Protein AF-A0AAW2KYF5-F1 (afdb_monomer)

Sequence (213 aa):
MARWRNMQLKAKFTTYGLYAYDTMWLVARSIDRFLKENGGLTFSLNNKLQLGNLKVFDGGELLLKFITSSNFTGLTGKIQFDADRNRGGIDYEIINVVKGTTYKVGYWSNETGLSIQNPKSLKGNKGSYSREAQKLSNITWPGGEVEKPRGWVIATTEKPLIIGFPKRVGFSEFATDLNYNHSAQGYCIDLFDEVRKLVPYEIPFRLSHLEMA

pLDDT: mean 81.45, std 13.73, range [39.62, 97.0]

Structure (mmCIF, N/CA/C/O backbone):
data_AF-A0AAW2KYF5-F1
#
_entry.id   AF-A0AAW2KYF5-F1
#
loop_
_atom_site.group_PDB
_atom_site.id
_atom_site.type_symbol
_atom_site.label_atom_id
_atom_site.label_alt_id
_atom_site.label_comp_id
_atom_site.label_asym_id
_atom_site.label_entity_id
_atom_site.label_seq_id
_atom_site.pdbx_PDB_ins_code
_atom_site.Cartn_x
_atom_site.Cartn_y
_atom_site.Cartn_z
_atom_site.occupancy
_atom_site.B_iso_or_equiv
_atom_site.auth_seq_id
_atom_site.auth_comp_id
_atom_site.auth_asym_id
_atom_site.auth_atom_id
_atom_site.pdbx_PDB_model_num
ATOM 1 N N . MET A 1 1 ? 21.898 -0.957 -0.416 1.00 49.06 1 MET A N 1
ATOM 2 C CA . MET A 1 1 ? 21.855 0.313 0.347 1.00 49.06 1 MET A CA 1
ATOM 3 C C . MET A 1 1 ? 23.230 0.971 0.544 1.00 49.06 1 MET A C 1
ATOM 5 O O . MET A 1 1 ? 23.258 2.152 0.844 1.00 49.06 1 MET A O 1
ATOM 9 N N . ALA A 1 2 ? 24.370 0.283 0.356 1.00 39.62 2 ALA A N 1
ATOM 10 C CA . ALA A 1 2 ? 25.696 0.873 0.621 1.00 39.62 2 ALA A CA 1
ATOM 11 C C . ALA A 1 2 ? 26.203 1.876 -0.440 1.00 39.62 2 ALA A C 1
ATOM 13 O O . ALA A 1 2 ? 26.982 2.761 -0.113 1.00 39.62 2 ALA A O 1
ATOM 14 N N . ARG A 1 3 ? 25.752 1.778 -1.699 1.00 45.03 3 ARG A N 1
ATOM 15 C CA . ARG A 1 3 ? 26.395 2.485 -2.824 1.00 45.03 3 ARG A CA 1
ATOM 16 C C . ARG A 1 3 ? 26.195 4.011 -2.848 1.00 45.03 3 ARG A C 1
ATOM 18 O O . ARG A 1 3 ? 26.953 4.685 -3.527 1.00 45.03 3 ARG A O 1
ATOM 25 N N . TRP A 1 4 ? 25.211 4.555 -2.122 1.00 55.06 4 TRP A N 1
ATOM 26 C CA . TRP A 1 4 ? 24.804 5.969 -2.258 1.00 55.06 4 TRP A CA 1
ATOM 27 C C . TRP A 1 4 ? 24.447 6.676 -0.946 1.00 55.06 4 TRP A C 1
ATOM 29 O O . TRP A 1 4 ? 23.855 7.754 -0.965 1.00 55.06 4 TRP A O 1
ATOM 39 N N . ARG A 1 5 ? 24.844 6.116 0.205 1.00 45.41 5 ARG A N 1
ATOM 40 C CA . ARG A 1 5 ? 24.599 6.724 1.528 1.00 45.41 5 ARG A CA 1
ATOM 41 C C . ARG A 1 5 ? 25.184 8.146 1.635 1.00 45.41 5 ARG A C 1
ATOM 43 O O . ARG A 1 5 ? 24.636 8.982 2.340 1.00 45.41 5 ARG A O 1
ATOM 50 N N . ASN A 1 6 ? 26.214 8.444 0.838 1.00 44.84 6 ASN A N 1
ATOM 51 C CA . ASN A 1 6 ? 26.882 9.747 0.798 1.00 44.84 6 ASN A CA 1
ATOM 52 C C . ASN A 1 6 ? 26.202 10.789 -0.119 1.00 44.84 6 ASN A C 1
ATOM 54 O O . ASN A 1 6 ? 26.507 11.971 -0.001 1.00 44.84 6 ASN A O 1
ATOM 58 N N . MET A 1 7 ? 25.269 10.402 -1.005 1.00 44.56 7 MET A N 1
ATOM 59 C CA . MET A 1 7 ? 24.500 11.359 -1.830 1.00 44.56 7 MET A CA 1
ATOM 60 C C . MET A 1 7 ? 23.264 11.912 -1.113 1.00 44.56 7 MET A C 1
ATOM 62 O O . MET A 1 7 ? 22.810 13.009 -1.435 1.00 44.56 7 MET A O 1
ATOM 66 N N . GLN A 1 8 ? 22.746 11.193 -0.111 1.00 50.41 8 GLN A N 1
ATOM 67 C CA . GLN A 1 8 ? 21.575 11.611 0.671 1.00 50.41 8 GLN A CA 1
ATOM 68 C C . GLN A 1 8 ? 21.811 12.896 1.485 1.00 50.41 8 GLN A C 1
ATOM 70 O O . GLN A 1 8 ? 20.850 13.525 1.914 1.00 50.41 8 GLN A O 1
ATOM 75 N N . LEU A 1 9 ? 23.070 13.305 1.677 1.00 48.91 9 LEU A N 1
ATOM 76 C CA . LEU A 1 9 ? 23.438 14.474 2.480 1.00 48.91 9 LEU A CA 1
ATOM 77 C C . LEU A 1 9 ? 23.437 15.805 1.704 1.00 48.91 9 LEU A C 1
ATOM 79 O O . LEU A 1 9 ? 23.498 16.850 2.342 1.00 48.91 9 LEU A O 1
ATOM 83 N N . LYS A 1 10 ? 23.364 15.808 0.360 1.00 50.09 10 LYS A N 1
ATOM 84 C CA . LYS A 1 10 ? 23.454 17.053 -0.442 1.00 50.09 10 LYS A CA 1
ATOM 85 C C . LYS A 1 10 ? 22.178 17.469 -1.177 1.00 50.09 10 LYS A C 1
ATOM 87 O O . LYS A 1 10 ? 22.049 18.641 -1.507 1.00 50.09 10 LYS A O 1
ATOM 92 N N . ALA A 1 11 ? 21.231 16.563 -1.412 1.00 55.53 11 ALA A N 1
ATOM 93 C CA . ALA A 1 11 ? 19.963 16.893 -2.059 1.00 55.53 11 ALA A CA 1
ATOM 94 C C . ALA A 1 11 ? 18.809 16.191 -1.339 1.00 55.53 11 ALA A C 1
ATOM 96 O O . ALA A 1 11 ? 18.818 14.974 -1.151 1.00 55.53 11 ALA A O 1
ATOM 97 N N . LYS A 1 12 ? 17.808 16.970 -0.923 1.00 58.59 12 LYS A N 1
ATOM 98 C CA . LYS A 1 12 ? 16.590 16.479 -0.273 1.00 58.59 12 LYS A CA 1
ATOM 99 C C . LYS A 1 12 ? 15.708 15.809 -1.333 1.00 58.59 12 LYS A C 1
ATOM 101 O O . LYS A 1 12 ? 14.800 16.430 -1.874 1.00 58.59 12 LYS A O 1
ATOM 106 N N . PHE A 1 13 ? 16.019 14.565 -1.692 1.00 63.47 13 PHE A N 1
ATOM 107 C CA . PHE A 1 13 ? 15.220 13.815 -2.659 1.00 63.47 13 PHE A CA 1
ATOM 108 C C . PHE A 1 13 ? 13.842 13.505 -2.072 1.00 63.47 13 PHE A C 1
ATOM 110 O O . PHE A 1 13 ? 13.726 12.880 -1.019 1.00 63.47 13 PHE A O 1
ATOM 117 N N . THR A 1 14 ? 12.793 13.933 -2.770 1.00 82.50 14 THR A N 1
ATOM 118 C CA . THR A 1 14 ? 11.431 13.462 -2.515 1.00 82.50 14 THR A CA 1
ATOM 119 C C . THR A 1 14 ? 11.295 12.022 -3.016 1.00 82.50 14 THR A C 1
ATOM 121 O O . THR A 1 14 ? 12.020 11.591 -3.916 1.00 82.50 14 THR A O 1
ATOM 124 N N . THR A 1 15 ? 10.346 11.264 -2.469 1.00 82.19 15 THR A N 1
ATOM 125 C CA . THR A 1 15 ? 9.993 9.922 -2.972 1.00 82.19 15 THR A CA 1
ATOM 126 C C . THR A 1 15 ? 9.675 9.939 -4.469 1.00 82.19 15 THR A C 1
ATOM 128 O O . THR A 1 15 ? 10.101 9.045 -5.197 1.00 82.19 15 THR A O 1
ATOM 131 N N . TYR A 1 16 ? 9.036 11.008 -4.952 1.00 88.75 16 TYR A N 1
ATOM 132 C CA . TYR A 1 16 ? 8.787 11.236 -6.377 1.00 88.75 16 TYR A CA 1
ATOM 133 C C . TYR A 1 16 ? 10.065 11.291 -7.221 1.00 88.75 16 TYR A C 1
ATOM 135 O O . TYR A 1 16 ? 10.085 10.734 -8.314 1.00 88.75 16 TYR A O 1
ATOM 143 N N . GLY A 1 17 ? 11.146 11.898 -6.720 1.00 91.75 17 GLY A N 1
ATOM 144 C CA . GLY A 1 17 ? 12.425 11.943 -7.434 1.00 91.75 17 GLY A CA 1
ATOM 145 C C . GLY A 1 17 ? 13.046 10.556 -7.624 1.00 91.75 17 GLY A C 1
ATOM 146 O O . GLY A 1 17 ? 13.571 10.249 -8.693 1.00 91.75 17 GLY A O 1
ATOM 147 N N . LEU A 1 18 ? 12.929 9.688 -6.615 1.00 89.94 18 LEU A N 1
ATOM 148 C CA . LEU A 1 18 ? 13.399 8.303 -6.709 1.00 89.94 18 LEU A CA 1
ATOM 149 C C . LEU A 1 18 ? 12.561 7.488 -7.706 1.00 89.94 18 LEU A C 1
ATOM 151 O O . LEU A 1 18 ? 13.122 6.718 -8.484 1.00 89.94 18 LEU A O 1
ATOM 155 N N . TYR A 1 19 ? 11.238 7.689 -7.729 1.00 91.19 19 TYR A N 1
ATOM 156 C CA . TYR A 1 19 ? 10.369 7.051 -8.721 1.00 91.19 19 TYR A CA 1
ATOM 157 C C . TYR A 1 19 ? 10.642 7.548 -10.137 1.00 91.19 19 TYR A C 1
ATOM 159 O O . TYR A 1 19 ? 10.747 6.732 -11.044 1.00 91.19 19 TYR A O 1
ATOM 167 N N . ALA A 1 20 ? 10.817 8.856 -10.338 1.00 94.62 20 ALA A N 1
ATOM 168 C CA . ALA A 1 20 ? 11.161 9.412 -11.643 1.00 94.62 20 ALA A CA 1
ATOM 169 C C . ALA A 1 20 ? 12.467 8.810 -12.186 1.00 94.62 20 ALA A C 1
ATOM 171 O O . ALA A 1 20 ? 12.521 8.419 -13.350 1.00 94.62 20 ALA A O 1
ATOM 172 N N . TYR A 1 21 ? 13.490 8.664 -11.336 1.00 93.62 21 TYR A N 1
ATOM 173 C CA . TYR A 1 21 ? 14.750 8.025 -11.715 1.00 93.62 21 TYR A CA 1
ATOM 174 C C . TYR A 1 21 ? 14.553 6.578 -12.187 1.00 93.62 21 TYR A C 1
ATOM 176 O O . TYR A 1 21 ? 15.017 6.210 -13.268 1.00 93.62 21 TYR A O 1
ATOM 184 N N . ASP A 1 22 ? 13.847 5.760 -11.403 1.00 93.69 22 ASP A N 1
ATOM 185 C CA . ASP A 1 22 ? 13.611 4.356 -11.753 1.00 93.69 22 ASP A CA 1
ATOM 186 C C . ASP A 1 22 ? 12.734 4.215 -13.006 1.00 93.69 22 ASP A C 1
ATOM 188 O O . ASP A 1 22 ? 13.005 3.357 -13.846 1.00 93.69 22 ASP A O 1
ATOM 192 N N . THR A 1 23 ? 11.737 5.089 -13.178 1.00 95.38 23 THR A N 1
ATOM 193 C CA . THR A 1 23 ? 10.893 5.147 -14.380 1.00 95.38 23 THR A CA 1
ATOM 194 C C . THR A 1 23 ? 11.707 5.510 -15.620 1.00 95.38 23 THR A C 1
ATOM 196 O O . THR A 1 23 ? 11.539 4.877 -16.660 1.00 95.38 23 THR A O 1
ATOM 199 N N . MET A 1 24 ? 12.631 6.472 -15.532 1.00 96.81 24 MET A N 1
ATOM 200 C CA . MET A 1 24 ? 13.517 6.811 -16.653 1.00 96.81 24 MET A CA 1
ATOM 201 C C . MET A 1 24 ? 14.399 5.633 -17.055 1.00 96.81 24 MET A C 1
ATOM 203 O O . MET A 1 24 ? 14.508 5.330 -18.242 1.00 96.81 24 MET A O 1
ATOM 207 N N . TRP A 1 25 ? 14.962 4.911 -16.086 1.00 96.38 25 TRP A N 1
ATOM 208 C CA . TRP A 1 25 ? 15.719 3.693 -16.372 1.00 96.38 25 TRP A CA 1
ATOM 209 C C . TRP A 1 25 ? 14.861 2.585 -16.979 1.00 96.38 25 TRP A C 1
ATOM 211 O O . TRP A 1 25 ? 15.308 1.916 -17.910 1.00 96.38 25 TRP A O 1
ATOM 221 N N . LEU A 1 26 ? 13.639 2.395 -16.484 1.00 97.00 26 LEU A N 1
ATOM 222 C CA . LEU A 1 26 ? 12.690 1.428 -17.031 1.00 97.00 26 LEU A CA 1
ATOM 223 C C . LEU A 1 26 ? 12.379 1.728 -18.504 1.00 97.00 26 LEU A C 1
ATOM 225 O O . LEU A 1 26 ? 12.494 0.841 -19.353 1.00 97.00 26 LEU A O 1
ATOM 229 N N . VAL A 1 27 ? 12.033 2.979 -18.812 1.00 96.69 27 VAL A N 1
ATOM 230 C CA . VAL A 1 27 ? 11.711 3.420 -20.175 1.00 96.69 27 VAL A CA 1
ATOM 231 C C . VAL A 1 27 ? 12.937 3.315 -21.079 1.00 96.69 27 VAL A C 1
ATOM 233 O O . VAL A 1 27 ? 12.847 2.710 -22.143 1.00 96.69 27 VAL A O 1
ATOM 236 N N . ALA A 1 28 ? 14.098 3.815 -20.646 1.00 96.69 28 ALA A N 1
ATOM 237 C CA . ALA A 1 28 ? 15.327 3.780 -21.438 1.00 96.69 28 ALA A CA 1
ATOM 238 C C . ALA A 1 28 ? 15.740 2.348 -21.809 1.00 96.69 28 ALA A C 1
ATOM 240 O O . ALA A 1 28 ? 16.041 2.075 -22.967 1.00 96.69 28 ALA A O 1
ATOM 241 N N . ARG A 1 29 ? 15.692 1.411 -20.852 1.00 96.25 29 ARG A N 1
ATOM 242 C CA . ARG A 1 29 ? 15.998 -0.007 -21.110 1.00 96.25 29 ARG A CA 1
ATOM 243 C C . ARG A 1 29 ? 14.988 -0.654 -22.052 1.00 96.25 29 ARG A C 1
ATOM 245 O O . ARG A 1 29 ? 15.369 -1.485 -22.870 1.00 96.25 29 ARG A O 1
ATOM 252 N N . SER A 1 30 ? 13.717 -0.278 -21.941 1.00 95.56 30 SER A N 1
ATOM 253 C CA . SER A 1 30 ? 12.659 -0.813 -22.801 1.00 95.56 30 SER A CA 1
ATOM 254 C C . SER A 1 30 ? 12.789 -0.310 -24.237 1.00 95.56 30 SER A C 1
ATOM 256 O O . SER A 1 30 ? 12.630 -1.095 -25.165 1.00 95.56 30 SER A O 1
ATOM 258 N N . ILE A 1 31 ? 13.137 0.968 -24.426 1.00 95.12 31 ILE A N 1
ATOM 259 C CA . ILE A 1 31 ? 13.412 1.549 -25.746 1.00 95.12 31 ILE A CA 1
ATOM 260 C C . ILE A 1 31 ? 14.680 0.940 -26.349 1.00 95.12 31 ILE A C 1
ATOM 262 O O . ILE A 1 31 ? 14.654 0.530 -27.501 1.00 95.12 31 ILE A O 1
ATOM 266 N N . ASP A 1 32 ? 15.768 0.827 -25.583 1.00 95.19 32 ASP A N 1
ATOM 267 C CA . ASP A 1 32 ? 17.006 0.187 -26.053 1.00 95.19 32 ASP A CA 1
ATOM 268 C C . ASP A 1 32 ? 16.745 -1.247 -26.539 1.00 95.19 32 ASP A C 1
ATOM 270 O O . ASP A 1 32 ? 17.183 -1.638 -27.621 1.00 95.19 32 ASP A O 1
ATOM 274 N N . ARG A 1 33 ? 15.953 -2.012 -25.779 1.00 95.00 33 ARG A N 1
ATOM 275 C CA . ARG A 1 33 ? 15.523 -3.355 -26.175 1.00 95.00 33 ARG A CA 1
ATOM 276 C C . ARG A 1 33 ? 14.645 -3.342 -27.427 1.00 95.00 33 ARG A C 1
ATOM 278 O O . ARG A 1 33 ? 14.877 -4.140 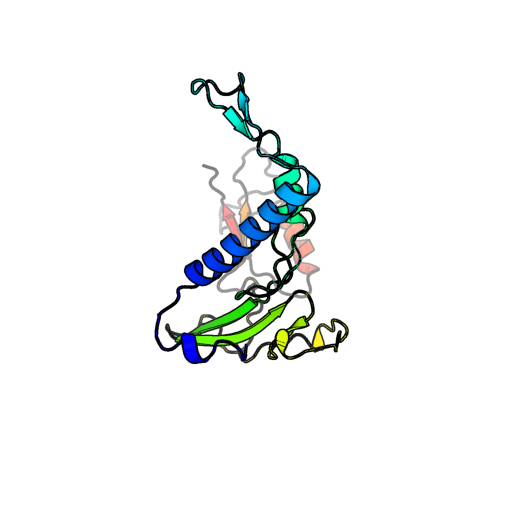-28.329 1.00 95.00 33 ARG A O 1
ATOM 285 N N . PHE A 1 34 ? 13.684 -2.423 -27.506 1.00 94.56 34 PHE A N 1
ATOM 286 C CA . PHE A 1 34 ? 12.827 -2.262 -28.680 1.00 94.56 34 PHE A CA 1
ATOM 287 C C . PHE A 1 34 ? 13.639 -1.984 -29.946 1.00 94.56 34 PHE A C 1
ATOM 289 O O . PHE A 1 34 ? 13.430 -2.645 -30.960 1.00 94.56 34 PHE A O 1
ATOM 296 N N . LEU A 1 35 ? 14.594 -1.053 -29.877 1.00 94.56 35 LEU A N 1
ATOM 297 C CA . LEU A 1 35 ? 15.413 -0.669 -31.024 1.00 94.56 35 LEU A CA 1
ATOM 298 C C . LEU A 1 35 ? 16.311 -1.818 -31.502 1.00 94.56 35 LEU A C 1
ATOM 300 O O . LEU A 1 35 ? 16.521 -1.983 -32.701 1.00 94.56 35 LEU A O 1
ATOM 304 N N . LYS A 1 36 ? 16.811 -2.640 -30.572 1.00 93.25 36 LYS A N 1
ATOM 305 C CA . LYS A 1 36 ? 17.630 -3.818 -30.887 1.00 93.25 36 LYS A CA 1
ATOM 306 C C . LYS A 1 36 ? 16.830 -4.964 -31.502 1.00 93.25 36 LYS A C 1
ATOM 308 O O . LYS A 1 36 ? 17.348 -5.637 -32.385 1.00 93.25 36 LYS A O 1
ATOM 313 N N . GLU A 1 37 ? 15.610 -5.210 -31.023 1.00 91.31 37 GLU A N 1
ATOM 314 C CA . GLU A 1 37 ? 14.805 -6.364 -31.454 1.00 91.31 37 GLU A CA 1
ATOM 315 C C . GLU A 1 37 ? 13.905 -6.063 -32.666 1.00 91.31 37 GLU A C 1
ATOM 317 O O . GLU A 1 37 ? 13.703 -6.943 -33.496 1.00 91.31 37 GLU A O 1
ATOM 322 N N . ASN A 1 38 ? 13.370 -4.843 -32.792 1.00 84.44 38 ASN A N 1
ATOM 323 C CA . ASN A 1 38 ? 12.359 -4.490 -33.800 1.00 84.44 38 ASN A CA 1
ATOM 324 C C . ASN A 1 38 ? 12.831 -3.429 -34.815 1.00 84.44 38 ASN A C 1
ATOM 326 O O . ASN A 1 38 ? 12.135 -3.149 -35.789 1.00 84.44 38 ASN A O 1
ATOM 330 N N . GLY A 1 39 ? 14.003 -2.822 -34.603 1.00 79.75 39 GLY A N 1
ATOM 331 C CA . GLY A 1 39 ? 14.544 -1.784 -35.479 1.00 79.75 39 GLY A CA 1
ATOM 332 C C . GLY A 1 39 ? 14.037 -0.376 -35.144 1.00 79.75 39 GLY A C 1
ATOM 333 O O . GLY A 1 39 ? 14.193 0.098 -34.025 1.00 79.75 39 GLY A O 1
ATOM 334 N N . GLY A 1 40 ? 13.505 0.346 -36.134 1.00 82.94 40 GLY A N 1
ATOM 335 C CA . GLY A 1 40 ? 13.189 1.779 -36.031 1.00 82.94 40 GLY A CA 1
ATOM 336 C C . GLY A 1 40 ? 11.826 2.114 -35.413 1.00 82.94 40 GLY A C 1
ATOM 337 O O . GLY A 1 40 ? 10.965 1.258 -35.228 1.00 82.94 40 GLY A O 1
ATOM 338 N N . LEU A 1 41 ? 11.614 3.401 -35.121 1.00 89.44 41 LEU A N 1
ATOM 339 C CA . LEU A 1 41 ? 10.322 3.925 -34.672 1.00 89.44 41 LEU A CA 1
ATOM 340 C C . LEU A 1 41 ? 9.468 4.321 -35.887 1.00 89.44 41 LEU A C 1
ATOM 342 O O . LEU A 1 41 ? 9.853 5.220 -36.636 1.00 89.44 41 LEU A O 1
ATOM 346 N N . THR A 1 42 ? 8.308 3.687 -36.063 1.00 91.25 42 THR A N 1
ATOM 347 C CA . THR A 1 42 ? 7.341 4.018 -37.124 1.00 91.25 42 THR A CA 1
ATOM 348 C C . THR A 1 42 ? 6.035 4.548 -36.544 1.00 91.25 42 THR A C 1
ATOM 350 O O . THR A 1 42 ? 5.635 4.191 -35.432 1.00 91.25 42 THR A O 1
ATOM 353 N N . PHE A 1 43 ? 5.391 5.450 -37.287 1.00 91.44 43 PHE A N 1
ATOM 354 C CA . PHE A 1 43 ? 4.173 6.115 -36.845 1.00 91.44 43 PHE A CA 1
ATOM 355 C C . PHE A 1 43 ? 3.161 6.225 -37.987 1.00 91.44 43 PHE A C 1
ATOM 357 O O . PHE A 1 43 ? 3.451 6.858 -39.010 1.00 91.44 43 PHE A O 1
ATOM 364 N N . SER A 1 44 ? 1.959 5.693 -37.773 1.00 89.88 44 SER A N 1
ATOM 365 C CA . SER A 1 44 ? 0.862 5.682 -38.747 1.00 89.88 44 SER A CA 1
ATOM 366 C C . SER A 1 44 ? -0.274 6.621 -38.351 1.00 89.88 44 SER A C 1
ATOM 368 O O . SER A 1 44 ? -0.499 6.891 -37.174 1.00 89.88 44 SER A O 1
ATOM 370 N N . LEU A 1 45 ? -1.014 7.143 -39.333 1.00 87.50 45 LEU A N 1
ATOM 371 C CA . LEU A 1 45 ? -2.177 7.995 -39.068 1.00 87.50 45 LEU A CA 1
ATOM 372 C C . LEU A 1 45 ? -3.292 7.175 -38.402 1.00 87.50 45 LEU A C 1
ATOM 374 O O . LEU A 1 45 ? -3.610 6.082 -38.869 1.00 87.50 45 LEU A O 1
ATOM 378 N N . ASN A 1 46 ? -3.911 7.704 -37.344 1.00 78.44 46 ASN A N 1
ATOM 379 C CA . ASN A 1 46 ? -5.061 7.053 -36.717 1.00 78.44 46 ASN A CA 1
ATOM 380 C C . ASN A 1 46 ? -6.349 7.835 -36.979 1.00 78.44 46 ASN A C 1
ATOM 382 O O . ASN A 1 46 ? -6.699 8.753 -36.240 1.00 78.44 46 ASN A O 1
ATOM 386 N N . ASN A 1 47 ? -7.098 7.398 -37.989 1.00 75.62 47 ASN A N 1
ATOM 387 C CA . ASN A 1 47 ? -8.338 8.044 -38.431 1.00 75.62 47 ASN A CA 1
ATOM 388 C C . ASN A 1 47 ? -9.481 7.964 -37.400 1.00 75.62 47 ASN A C 1
ATOM 390 O O . ASN A 1 47 ? -10.528 8.572 -37.606 1.00 75.62 47 ASN A O 1
ATOM 394 N N . LYS A 1 48 ? -9.319 7.205 -36.304 1.00 75.38 48 LYS A N 1
ATOM 395 C CA . LYS A 1 48 ? -10.312 7.127 -35.216 1.00 75.38 48 LYS A CA 1
ATOM 396 C C . LYS A 1 48 ? -10.222 8.301 -34.242 1.00 75.38 48 LYS A C 1
ATOM 398 O O . LYS A 1 48 ? -11.175 8.554 -33.512 1.00 75.38 48 LYS A O 1
ATOM 403 N N . LEU A 1 49 ? -9.090 9.001 -34.202 1.00 71.56 49 LEU A N 1
ATOM 404 C CA . LEU A 1 49 ? -8.931 10.193 -33.379 1.00 71.56 49 LEU A CA 1
ATOM 405 C C . LEU A 1 49 ? -9.433 11.391 -34.192 1.00 71.56 49 LEU A C 1
ATOM 407 O O . LEU A 1 49 ? -8.811 11.776 -35.173 1.00 71.56 49 LEU A O 1
ATOM 411 N N . GLN A 1 50 ? -10.544 12.011 -33.779 1.00 67.44 50 GLN A N 1
ATOM 412 C CA . GLN A 1 50 ? -11.090 13.221 -34.428 1.00 67.44 50 GLN A CA 1
ATOM 413 C C . GLN A 1 50 ? -10.211 14.478 -34.226 1.00 67.44 50 GLN A C 1
ATOM 415 O O . GLN A 1 50 ? -10.604 15.588 -34.577 1.00 67.44 50 GLN A O 1
ATOM 420 N N . LEU A 1 51 ? -9.017 14.319 -33.651 1.00 65.19 51 LEU A N 1
ATOM 421 C CA . LEU A 1 51 ? -8.109 15.389 -33.265 1.00 65.19 51 LEU A CA 1
ATOM 422 C C . LEU A 1 51 ? -6.965 15.515 -34.284 1.00 65.19 51 LEU A C 1
ATOM 424 O O . LEU A 1 51 ? -5.825 15.171 -33.993 1.00 65.19 51 LEU A O 1
ATOM 428 N N . GLY A 1 52 ? -7.277 16.003 -35.487 1.00 63.16 52 GLY A N 1
ATOM 429 C CA . GLY A 1 52 ? -6.292 16.288 -36.539 1.00 63.16 52 GLY A CA 1
ATOM 430 C C . GLY A 1 52 ? -5.450 15.080 -36.984 1.00 63.16 52 GLY A C 1
ATOM 431 O O . GLY A 1 52 ? -5.638 13.956 -36.535 1.00 63.16 52 GLY A O 1
ATOM 432 N N . ASN A 1 53 ? -4.498 15.311 -37.891 1.00 72.75 53 ASN A N 1
ATOM 433 C CA . ASN A 1 53 ? -3.597 14.293 -38.453 1.00 72.75 53 ASN A CA 1
ATOM 434 C C . ASN A 1 53 ? -2.558 13.761 -37.432 1.00 72.75 53 ASN A C 1
ATOM 436 O O . ASN A 1 53 ? -1.352 13.784 -37.687 1.00 72.75 53 ASN A O 1
ATOM 440 N N . LEU A 1 54 ? -2.998 13.298 -36.260 1.00 82.31 54 LEU A N 1
ATOM 441 C CA . LEU A 1 54 ? -2.137 12.682 -35.256 1.00 82.31 54 LEU A CA 1
ATOM 442 C C . LEU A 1 54 ? -1.677 11.301 -35.726 1.00 82.31 54 LEU A C 1
ATOM 444 O O . LEU A 1 54 ? -2.475 10.417 -36.058 1.00 82.31 54 LEU A O 1
ATOM 448 N N . LYS A 1 55 ? -0.357 11.119 -35.724 1.00 85.62 55 LYS A N 1
ATOM 449 C CA . LYS A 1 55 ? 0.265 9.819 -35.951 1.00 85.62 55 LYS A CA 1
ATOM 450 C C . LYS A 1 55 ? 0.405 9.077 -34.622 1.00 85.62 55 LYS A C 1
ATOM 452 O O . LYS A 1 55 ? 0.817 9.661 -33.622 1.00 85.62 55 LYS A O 1
ATOM 457 N N . VAL A 1 56 ? 0.070 7.796 -34.623 1.00 90.12 56 VAL A N 1
ATOM 458 C CA . VAL A 1 56 ? 0.198 6.871 -33.495 1.00 90.12 56 VAL A CA 1
ATOM 459 C C . VAL A 1 56 ? 1.441 6.022 -33.696 1.00 90.12 56 VAL A C 1
ATOM 461 O O . VAL A 1 56 ? 1.787 5.680 -34.819 1.00 90.12 56 VAL A O 1
ATOM 464 N N . PHE A 1 57 ? 2.130 5.706 -32.604 1.00 91.25 57 PHE A N 1
ATOM 465 C CA . PHE A 1 57 ? 3.296 4.835 -32.631 1.00 91.25 57 PHE A CA 1
ATOM 466 C C . PHE A 1 57 ? 2.881 3.381 -32.876 1.00 91.25 57 PHE A C 1
ATOM 468 O O . PHE A 1 57 ? 2.189 2.790 -32.045 1.00 91.25 57 PHE A O 1
ATOM 475 N N . ASP A 1 58 ? 3.346 2.795 -33.980 1.00 91.12 58 ASP A N 1
ATOM 476 C CA . ASP A 1 58 ? 2.945 1.439 -34.383 1.00 91.12 58 ASP A CA 1
ATOM 477 C C . ASP A 1 58 ? 3.503 0.375 -33.426 1.00 91.12 58 ASP A C 1
ATOM 479 O O . ASP A 1 58 ? 2.871 -0.641 -33.157 1.00 91.12 58 ASP A O 1
ATOM 483 N N . GLY A 1 59 ? 4.683 0.631 -32.852 1.00 92.81 59 GLY A N 1
ATOM 484 C CA . GLY A 1 59 ? 5.354 -0.271 -31.916 1.00 92.81 59 GLY A CA 1
ATOM 485 C C . GLY A 1 59 ? 4.825 -0.217 -30.479 1.00 92.81 59 GLY A C 1
ATOM 486 O O . GLY A 1 59 ? 5.466 -0.770 -29.584 1.00 92.81 59 GLY A O 1
ATOM 487 N N . GLY A 1 60 ? 3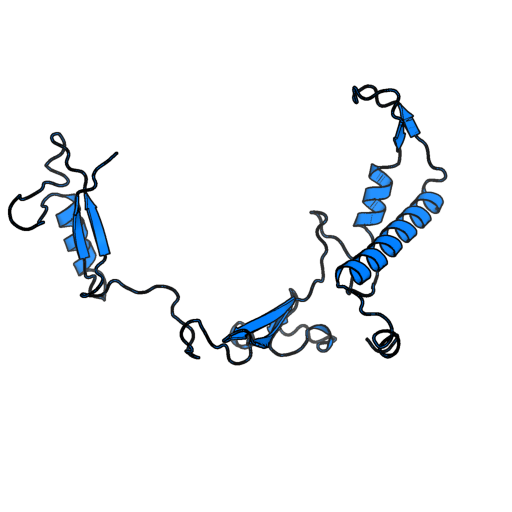.702 0.465 -30.223 1.00 92.56 60 GLY A N 1
ATOM 488 C CA . GLY A 1 60 ? 3.203 0.736 -28.872 1.00 92.56 60 GLY A CA 1
ATOM 489 C C . GLY A 1 60 ? 2.962 -0.521 -28.032 1.00 92.56 60 GLY A C 1
ATOM 490 O O . GLY A 1 60 ? 3.412 -0.590 -26.887 1.00 92.56 60 GLY A O 1
ATOM 491 N N . GLU A 1 61 ? 2.316 -1.541 -28.602 1.00 93.31 61 GLU A N 1
ATOM 492 C CA . GLU A 1 61 ? 2.047 -2.806 -27.899 1.00 93.31 61 GLU A CA 1
ATOM 493 C C . GLU A 1 61 ? 3.334 -3.568 -27.563 1.00 93.31 61 GLU A C 1
ATOM 495 O O . GLU A 1 61 ? 3.488 -4.101 -26.461 1.00 93.31 61 GLU A O 1
ATOM 500 N N . LEU A 1 62 ? 4.295 -3.576 -28.490 1.00 94.50 62 LEU A N 1
ATOM 501 C CA . LEU A 1 62 ? 5.575 -4.244 -28.290 1.00 94.50 62 LEU A CA 1
ATOM 502 C C . LEU A 1 62 ? 6.431 -3.516 -27.242 1.00 94.50 62 LEU A C 1
ATOM 504 O O . LEU A 1 62 ? 7.008 -4.158 -26.364 1.00 94.50 62 LEU A O 1
ATOM 508 N N . LEU A 1 63 ? 6.464 -2.180 -27.269 1.00 94.69 63 LEU A N 1
ATOM 509 C CA . LEU A 1 63 ? 7.141 -1.384 -26.245 1.00 94.69 63 LEU A CA 1
ATOM 510 C C . LEU A 1 63 ? 6.526 -1.617 -24.860 1.00 94.69 63 LEU A C 1
ATOM 512 O O . LEU A 1 63 ? 7.255 -1.811 -23.887 1.00 94.69 63 LEU A O 1
ATOM 516 N N . LEU A 1 64 ? 5.195 -1.663 -24.766 1.00 95.00 64 LEU A N 1
ATOM 517 C CA . LEU A 1 64 ? 4.494 -1.997 -23.528 1.00 95.00 64 LEU A CA 1
ATOM 518 C C . LEU A 1 64 ? 4.870 -3.399 -23.022 1.00 95.00 64 LEU A C 1
ATOM 520 O O . LEU A 1 64 ? 5.109 -3.583 -21.825 1.00 95.00 64 LEU A O 1
ATOM 524 N N . LYS A 1 65 ? 4.984 -4.385 -23.918 1.00 94.69 65 LYS A N 1
ATOM 525 C CA . LYS A 1 65 ? 5.466 -5.729 -23.572 1.00 94.69 65 LYS A CA 1
ATOM 526 C C . LYS A 1 65 ? 6.888 -5.690 -23.002 1.00 94.69 65 LYS A C 1
ATOM 528 O O . LYS A 1 65 ? 7.152 -6.326 -21.984 1.00 94.69 65 LYS A O 1
ATOM 533 N N . PHE A 1 66 ? 7.796 -4.906 -23.584 1.00 95.25 66 PHE A N 1
ATOM 534 C CA . PHE A 1 66 ? 9.145 -4.749 -23.029 1.00 95.25 66 PHE A CA 1
ATOM 535 C C . PHE A 1 66 ? 9.154 -4.078 -21.653 1.00 95.25 66 PHE A C 1
ATOM 537 O O . PHE A 1 66 ? 9.824 -4.583 -20.748 1.00 95.25 66 PHE A O 1
ATOM 544 N N . ILE A 1 67 ? 8.359 -3.021 -21.461 1.00 95.62 67 ILE A N 1
ATOM 545 C CA . ILE A 1 67 ? 8.206 -2.348 -20.163 1.00 95.62 67 ILE A CA 1
ATOM 546 C C . ILE A 1 67 ? 7.717 -3.341 -19.103 1.00 95.62 67 ILE A C 1
ATOM 548 O O . ILE A 1 67 ? 8.368 -3.518 -18.076 1.00 95.62 67 ILE A O 1
ATOM 552 N N . THR A 1 68 ? 6.613 -4.040 -19.366 1.00 95.31 68 THR A N 1
ATOM 553 C CA . THR A 1 68 ? 6.010 -4.994 -18.416 1.00 95.31 68 THR A CA 1
ATOM 554 C C . THR A 1 68 ? 6.893 -6.221 -18.153 1.00 95.31 68 THR A C 1
ATOM 556 O O . THR A 1 68 ? 6.933 -6.719 -17.033 1.00 95.31 68 THR A O 1
ATOM 559 N N . SER A 1 69 ? 7.683 -6.669 -19.135 1.00 93.94 69 SER A N 1
ATOM 560 C CA . SER A 1 69 ? 8.648 -7.771 -18.965 1.00 93.94 69 SER A CA 1
ATOM 561 C C . SER A 1 69 ? 9.954 -7.380 -18.254 1.00 93.94 69 SER A C 1
ATOM 563 O O . SER A 1 69 ? 10.832 -8.224 -18.059 1.00 93.94 69 SER A O 1
ATOM 565 N N . SER A 1 70 ? 10.124 -6.104 -17.898 1.00 93.06 70 SER A N 1
ATOM 566 C CA . SER A 1 70 ? 11.350 -5.620 -17.268 1.00 93.06 70 SER A CA 1
ATOM 567 C C . SER A 1 70 ? 11.557 -6.230 -15.883 1.00 93.06 70 SER A C 1
ATOM 569 O O . SER A 1 70 ? 10.649 -6.280 -15.057 1.00 93.06 70 SER A O 1
ATOM 571 N N . ASN A 1 71 ? 12.791 -6.664 -15.622 1.00 93.00 71 ASN A N 1
ATOM 572 C CA . ASN A 1 71 ? 13.217 -7.213 -14.341 1.00 93.00 71 ASN A CA 1
ATOM 573 C C . ASN A 1 71 ? 14.613 -6.680 -14.010 1.00 93.00 71 ASN A C 1
ATOM 575 O O . ASN A 1 71 ? 15.617 -7.133 -14.563 1.00 93.00 71 ASN A O 1
ATOM 579 N N . PHE A 1 72 ? 14.674 -5.671 -13.145 1.00 92.00 72 PHE A N 1
ATOM 580 C CA . PHE A 1 72 ? 15.933 -5.103 -12.665 1.00 92.00 72 PHE A CA 1
ATOM 581 C C . PHE A 1 72 ? 15.762 -4.470 -11.282 1.00 92.00 72 PHE A C 1
ATOM 583 O O . PHE A 1 72 ? 14.649 -4.268 -10.806 1.00 92.00 72 PHE A O 1
ATOM 590 N N . THR A 1 73 ? 16.871 -4.141 -10.625 1.00 90.69 73 THR A N 1
ATOM 591 C CA . THR A 1 73 ? 16.857 -3.461 -9.322 1.00 90.69 73 THR A CA 1
ATOM 592 C C . THR A 1 73 ? 17.152 -1.976 -9.507 1.00 90.69 73 THR A C 1
ATOM 594 O O . THR A 1 73 ? 18.263 -1.619 -9.903 1.00 90.69 73 THR A O 1
ATOM 597 N N . GLY A 1 74 ? 16.166 -1.127 -9.217 1.00 89.88 74 GLY A N 1
ATOM 59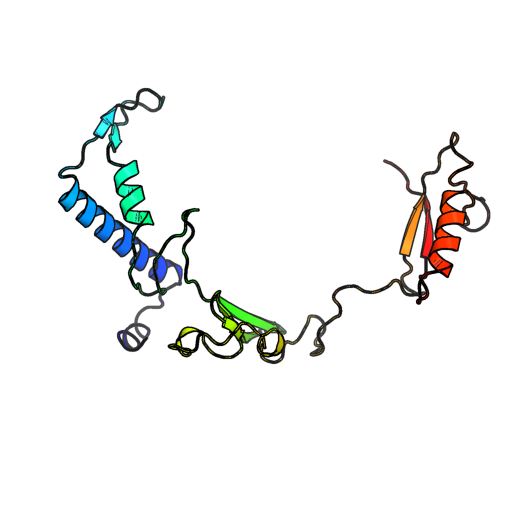8 C CA . GLY A 1 74 ? 16.292 0.331 -9.165 1.00 89.88 74 GLY A CA 1
ATOM 599 C C . GLY A 1 74 ? 16.645 0.853 -7.765 1.00 89.88 74 GLY A C 1
ATOM 600 O O . GLY A 1 74 ? 16.965 0.087 -6.849 1.00 89.88 74 GLY A O 1
ATOM 601 N N . LEU A 1 75 ? 16.565 2.170 -7.574 1.00 87.81 75 LEU A N 1
ATOM 602 C CA . LEU A 1 75 ? 16.758 2.834 -6.280 1.00 87.81 75 LEU A CA 1
ATOM 603 C C . LEU A 1 75 ? 15.641 2.506 -5.288 1.00 87.81 75 LEU A C 1
ATOM 605 O O . LEU A 1 75 ? 15.889 2.405 -4.086 1.00 87.81 75 LEU A O 1
ATOM 609 N N . THR A 1 76 ? 14.424 2.302 -5.786 1.00 86.12 76 THR A N 1
ATOM 610 C CA . THR A 1 76 ? 13.238 2.010 -4.973 1.00 86.12 76 THR A CA 1
ATOM 611 C C . THR A 1 76 ? 12.992 0.515 -4.775 1.00 86.12 76 THR A C 1
ATOM 613 O O . THR A 1 76 ? 11.984 0.132 -4.194 1.00 86.12 76 THR A O 1
ATOM 616 N N . GLY A 1 77 ? 13.913 -0.348 -5.211 1.00 84.38 77 GLY A N 1
ATOM 617 C CA . GLY A 1 77 ? 13.813 -1.801 -5.065 1.00 84.38 77 GLY A CA 1
ATOM 618 C C . GLY A 1 77 ? 13.702 -2.518 -6.403 1.00 84.38 77 GLY A C 1
ATOM 619 O O . GLY A 1 77 ? 14.097 -1.988 -7.442 1.00 84.38 77 GLY A O 1
ATOM 620 N N . LYS A 1 78 ? 13.193 -3.751 -6.377 1.00 88.19 78 LYS A N 1
ATOM 621 C CA . LYS A 1 78 ? 12.995 -4.530 -7.598 1.00 88.19 78 LYS A CA 1
ATOM 622 C C . LYS A 1 78 ? 11.889 -3.882 -8.440 1.00 88.19 78 LYS A C 1
ATOM 624 O O . LYS A 1 78 ? 10.865 -3.447 -7.910 1.00 88.19 78 LYS A O 1
ATOM 629 N N . ILE A 1 79 ? 12.136 -3.766 -9.738 1.00 92.00 79 ILE A N 1
ATOM 630 C CA . ILE A 1 79 ? 11.183 -3.331 -10.753 1.00 92.00 79 ILE A CA 1
ATOM 631 C C . ILE A 1 79 ? 10.810 -4.581 -11.534 1.00 92.00 79 ILE A C 1
ATOM 633 O O . ILE A 1 79 ? 11.640 -5.133 -12.255 1.00 92.00 79 ILE A O 1
ATOM 637 N N . GLN A 1 80 ? 9.590 -5.050 -11.307 1.00 92.56 80 GLN A N 1
ATOM 638 C CA . GLN A 1 80 ? 8.980 -6.191 -11.971 1.00 92.56 80 GLN A CA 1
ATOM 639 C C . GLN A 1 80 ? 7.468 -5.971 -11.960 1.00 92.56 80 GLN A C 1
ATOM 641 O O . GLN A 1 80 ? 6.949 -5.417 -10.989 1.00 92.56 80 GLN A O 1
ATOM 646 N N . PHE A 1 81 ? 6.781 -6.405 -13.012 1.00 93.00 81 PHE A N 1
ATOM 647 C CA . PHE A 1 81 ? 5.333 -6.273 -13.128 1.00 93.00 81 PHE A CA 1
ATOM 648 C C . PHE A 1 81 ? 4.645 -7.639 -13.078 1.00 93.00 81 PHE A C 1
ATOM 650 O O . PHE A 1 81 ? 5.231 -8.644 -13.491 1.00 93.00 81 PHE A O 1
ATOM 657 N N . ASP A 1 82 ? 3.432 -7.675 -12.534 1.00 89.94 82 ASP A N 1
ATOM 658 C CA . ASP A 1 82 ? 2.549 -8.840 -12.590 1.00 89.94 82 ASP A CA 1
ATOM 659 C C . ASP A 1 82 ? 1.679 -8.840 -13.863 1.00 89.94 82 ASP A C 1
ATOM 661 O O . ASP A 1 82 ? 1.836 -7.993 -14.749 1.00 89.94 82 ASP A O 1
ATOM 665 N N . ALA A 1 83 ? 0.781 -9.824 -13.976 1.00 90.19 83 ALA A N 1
ATOM 666 C CA . ALA A 1 83 ? -0.117 -9.966 -15.123 1.00 90.19 83 ALA A CA 1
ATOM 667 C C . ALA A 1 83 ? -1.050 -8.753 -15.303 1.00 90.19 83 ALA A C 1
ATOM 669 O O . ALA A 1 83 ? -1.363 -8.385 -16.436 1.00 90.19 83 ALA A O 1
ATOM 670 N N . ASP A 1 84 ? -1.409 -8.092 -14.202 1.00 91.06 84 ASP A N 1
ATOM 671 C CA . ASP A 1 84 ? -2.261 -6.902 -14.170 1.00 91.06 84 ASP A CA 1
ATOM 672 C C . ASP A 1 84 ? -1.464 -5.599 -14.361 1.00 91.06 84 ASP A C 1
ATOM 674 O O . ASP A 1 84 ? -2.024 -4.504 -14.320 1.00 91.06 84 ASP A O 1
ATOM 678 N N . ARG A 1 85 ? -0.153 -5.704 -14.636 1.00 91.00 85 ARG A N 1
ATOM 679 C CA . ARG A 1 85 ? 0.792 -4.589 -14.826 1.00 91.00 85 ARG A CA 1
ATOM 680 C C . ARG A 1 85 ? 1.024 -3.765 -13.560 1.00 91.00 85 ARG A C 1
ATOM 682 O O . ARG A 1 85 ? 1.523 -2.640 -13.642 1.00 91.00 85 ARG A O 1
ATOM 689 N N . ASN A 1 86 ? 0.733 -4.323 -12.390 1.00 90.25 86 ASN A N 1
ATOM 690 C CA . ASN A 1 86 ? 1.097 -3.719 -11.119 1.00 90.25 86 ASN A CA 1
ATOM 691 C C . ASN A 1 86 ? 2.549 -4.038 -10.789 1.00 90.25 86 ASN A C 1
ATOM 693 O O . ASN A 1 86 ? 3.086 -5.091 -11.135 1.00 90.25 86 ASN A O 1
ATOM 697 N N . ARG A 1 87 ? 3.208 -3.110 -10.098 1.00 87.19 87 ARG A N 1
ATOM 698 C CA . ARG A 1 87 ? 4.584 -3.307 -9.656 1.00 87.19 87 ARG A CA 1
ATOM 699 C C . ARG A 1 87 ? 4.621 -4.298 -8.490 1.00 87.19 87 ARG A C 1
ATOM 701 O O . ARG A 1 87 ? 4.121 -4.005 -7.408 1.00 87.19 87 ARG A O 1
ATOM 708 N N . GLY A 1 88 ? 5.278 -5.432 -8.699 1.00 80.19 88 GLY A N 1
ATOM 709 C CA . GLY A 1 88 ? 5.526 -6.438 -7.671 1.00 80.19 88 GLY A CA 1
ATOM 710 C C . GLY A 1 88 ? 6.768 -6.145 -6.823 1.00 80.19 88 GLY A C 1
ATOM 711 O O . GLY A 1 88 ? 7.594 -5.292 -7.154 1.00 80.19 88 GLY A O 1
ATOM 712 N N . GLY A 1 89 ? 6.924 -6.898 -5.730 1.00 75.19 89 GLY A N 1
ATOM 713 C CA . GLY A 1 89 ? 8.117 -6.838 -4.873 1.00 75.19 89 GLY A CA 1
ATOM 714 C C . GLY A 1 89 ? 8.247 -5.539 -4.075 1.00 75.19 89 GLY A C 1
ATOM 715 O O . GLY A 1 89 ? 9.362 -5.057 -3.862 1.00 75.19 89 GLY A O 1
ATOM 716 N N . ILE A 1 90 ? 7.112 -4.950 -3.692 1.00 78.44 90 ILE A N 1
ATOM 717 C CA . ILE A 1 90 ? 7.060 -3.775 -2.824 1.00 78.44 90 ILE A CA 1
ATOM 718 C C . ILE A 1 90 ? 6.968 -4.246 -1.372 1.00 78.44 90 ILE A C 1
ATOM 720 O O . ILE A 1 90 ? 6.062 -4.992 -1.005 1.00 78.44 90 ILE A O 1
ATOM 724 N N . ASP A 1 91 ? 7.903 -3.762 -0.561 1.00 85.06 91 ASP A N 1
ATOM 725 C CA . ASP A 1 91 ? 7.871 -3.886 0.892 1.00 85.06 91 ASP A CA 1
ATOM 726 C C . ASP A 1 91 ? 7.330 -2.585 1.484 1.00 85.06 91 ASP A C 1
ATOM 728 O O . ASP A 1 91 ? 7.693 -1.489 1.045 1.00 85.06 91 ASP A O 1
ATOM 732 N N . TYR A 1 92 ? 6.513 -2.703 2.519 1.00 87.81 92 TYR A N 1
ATOM 733 C CA . TYR A 1 92 ? 5.881 -1.583 3.196 1.00 87.81 92 TYR A CA 1
ATOM 734 C C . TYR A 1 92 ? 6.457 -1.428 4.595 1.00 87.81 92 TYR A C 1
ATOM 736 O O . TYR A 1 92 ? 6.693 -2.409 5.297 1.00 87.81 92 TYR A O 1
ATOM 744 N N . GLU A 1 93 ? 6.670 -0.184 5.010 1.00 90.81 93 GLU A N 1
ATOM 745 C CA . GLU A 1 93 ? 6.946 0.158 6.401 1.00 90.81 93 GLU A CA 1
ATOM 746 C C . GLU A 1 93 ? 5.624 0.514 7.082 1.00 90.81 93 GLU A C 1
ATOM 748 O O . GLU A 1 93 ? 4.854 1.325 6.568 1.00 90.81 93 GLU A O 1
ATOM 753 N N . ILE A 1 94 ? 5.351 -0.109 8.226 1.00 94.00 94 ILE A N 1
ATOM 754 C CA . ILE A 1 94 ? 4.157 0.167 9.018 1.00 94.00 94 ILE A CA 1
ATOM 755 C C . ILE A 1 94 ? 4.526 1.164 10.099 1.00 94.00 94 ILE A C 1
ATOM 757 O O . ILE A 1 94 ? 5.443 0.942 10.899 1.00 94.00 94 ILE A O 1
ATOM 761 N N . ILE A 1 95 ? 3.765 2.249 10.135 1.00 95.25 95 ILE A N 1
ATOM 762 C CA . ILE A 1 95 ? 3.915 3.321 11.104 1.00 95.25 95 ILE A CA 1
ATOM 763 C C . ILE A 1 95 ? 2.675 3.420 11.989 1.00 95.25 95 ILE A C 1
ATOM 765 O O . ILE A 1 95 ? 1.551 3.226 11.536 1.00 95.25 95 ILE A O 1
ATOM 769 N N . ASN A 1 96 ? 2.897 3.744 13.254 1.00 94.81 96 ASN A N 1
ATOM 770 C CA . ASN A 1 96 ? 1.881 4.127 14.212 1.00 94.81 96 ASN A CA 1
ATOM 771 C C . ASN A 1 96 ? 2.029 5.619 14.527 1.00 94.81 96 ASN A C 1
ATOM 773 O O . ASN A 1 96 ? 3.132 6.077 14.825 1.00 94.81 96 ASN A O 1
ATOM 777 N N . VAL A 1 97 ? 0.938 6.380 14.470 1.00 94.94 97 VAL A N 1
ATOM 778 C CA . VAL A 1 97 ? 0.952 7.828 14.710 1.00 94.94 97 VAL A CA 1
ATOM 779 C C . VAL A 1 97 ? 0.259 8.121 16.034 1.00 94.94 97 VAL A C 1
ATOM 781 O O . VAL A 1 97 ? -0.944 7.922 16.171 1.00 94.94 97 VAL A O 1
ATOM 784 N N . VAL A 1 98 ? 1.013 8.627 17.009 1.00 93.12 98 VAL A N 1
ATOM 785 C CA . VAL A 1 98 ? 0.528 8.903 18.366 1.00 93.12 98 VAL A CA 1
ATOM 786 C C . VAL A 1 98 ? 0.783 10.364 18.695 1.00 93.12 98 VAL A C 1
ATOM 788 O O . VAL A 1 98 ? 1.929 10.810 18.718 1.00 93.12 98 VAL A O 1
ATOM 791 N N . LYS A 1 99 ? -0.293 11.124 18.939 1.00 90.88 99 LYS A N 1
ATOM 792 C CA . LYS A 1 99 ? -0.238 12.558 19.291 1.00 90.88 99 LYS A CA 1
ATOM 793 C C . LYS A 1 99 ? 0.678 13.369 18.352 1.00 90.88 99 LYS A C 1
ATOM 795 O O . LYS A 1 99 ? 1.513 14.146 18.799 1.00 90.88 99 LYS A O 1
ATOM 800 N N . GLY A 1 100 ? 0.559 13.134 17.043 1.00 90.25 100 GLY A N 1
ATOM 801 C CA . GLY A 1 100 ? 1.356 13.809 16.009 1.00 90.25 100 GLY A CA 1
ATOM 802 C C . GLY A 1 100 ? 2.775 13.262 15.808 1.00 90.25 100 GLY A C 1
ATOM 803 O O . GLY A 1 100 ? 3.444 13.657 14.858 1.00 90.25 100 GLY A O 1
ATOM 804 N N . THR A 1 101 ? 3.230 12.323 16.640 1.00 92.88 101 THR A N 1
ATOM 805 C CA . THR A 1 101 ? 4.533 11.663 16.483 1.00 92.88 101 THR A CA 1
ATOM 806 C C . THR A 1 101 ? 4.378 10.349 15.729 1.00 92.88 101 THR A C 1
ATOM 808 O O . THR A 1 101 ? 3.479 9.566 16.020 1.00 92.88 101 THR A O 1
ATOM 811 N N . THR A 1 102 ? 5.260 10.091 14.763 1.00 94.12 102 THR A N 1
ATOM 812 C CA . THR A 1 102 ? 5.252 8.853 13.969 1.00 94.12 102 THR A CA 1
ATOM 813 C C . THR A 1 102 ? 6.285 7.864 14.503 1.00 94.12 102 THR A C 1
ATOM 815 O O . THR A 1 102 ? 7.462 8.197 14.625 1.00 94.12 102 THR A O 1
ATOM 818 N N . TYR A 1 103 ? 5.856 6.633 14.766 1.00 93.44 103 TYR A N 1
ATOM 819 C CA . TYR A 1 103 ? 6.682 5.524 15.233 1.00 93.44 103 TYR A CA 1
ATOM 820 C C . TYR A 1 103 ? 6.638 4.397 14.212 1.00 93.44 103 TYR A C 1
ATOM 822 O O . TYR A 1 103 ? 5.565 3.911 13.873 1.00 93.44 103 TYR A O 1
ATOM 830 N N . LYS A 1 104 ? 7.787 3.920 13.742 1.00 94.12 104 LYS A N 1
ATOM 831 C CA . LYS A 1 104 ? 7.822 2.681 12.961 1.00 94.12 104 LYS A CA 1
ATOM 832 C C . LYS A 1 104 ? 7.557 1.490 13.877 1.00 94.12 104 LYS A C 1
ATOM 834 O O . LYS A 1 104 ? 8.287 1.300 14.846 1.00 94.12 104 LYS A O 1
ATOM 839 N N . VAL A 1 105 ? 6.573 0.668 13.529 1.00 94.81 105 VAL A N 1
ATOM 840 C CA . VAL A 1 105 ? 6.180 -0.521 14.308 1.00 94.81 105 VAL A CA 1
ATOM 841 C C . VAL A 1 105 ? 6.472 -1.838 13.593 1.00 94.81 105 VAL A C 1
ATOM 843 O O . VAL A 1 105 ? 6.358 -2.903 14.190 1.00 94.81 105 VAL A O 1
ATOM 846 N N . GLY A 1 106 ? 6.890 -1.792 12.329 1.00 93.88 106 GLY A N 1
ATOM 847 C CA . GLY A 1 106 ? 7.342 -2.973 11.603 1.00 93.88 106 GLY A CA 1
ATOM 848 C C . GLY A 1 106 ? 7.274 -2.785 10.097 1.00 93.88 106 GLY A C 1
ATOM 849 O O . GLY A 1 106 ? 7.289 -1.663 9.594 1.00 93.88 106 GLY A O 1
ATOM 850 N N . TYR A 1 107 ? 7.197 -3.902 9.390 1.00 91.44 107 TYR A N 1
ATOM 851 C CA . TYR A 1 107 ? 7.146 -3.988 7.943 1.00 91.44 107 TYR A CA 1
ATOM 852 C C . TYR A 1 107 ? 6.104 -5.015 7.511 1.00 91.44 107 TYR A C 1
ATOM 854 O O . TYR A 1 107 ? 5.779 -5.941 8.255 1.00 91.44 107 TYR A O 1
ATOM 862 N N . TRP A 1 108 ? 5.625 -4.869 6.282 1.00 90.19 108 TRP A N 1
ATOM 863 C CA . TRP A 1 108 ? 4.868 -5.897 5.586 1.00 90.19 108 TRP A CA 1
ATOM 864 C C . TRP A 1 108 ? 5.498 -6.161 4.226 1.00 90.19 108 TRP A C 1
ATOM 866 O O . TRP A 1 108 ? 5.838 -5.230 3.498 1.00 90.19 108 TRP A O 1
ATOM 876 N N . SER A 1 109 ? 5.650 -7.431 3.882 1.00 84.25 109 SER A N 1
ATOM 877 C CA . SER A 1 109 ? 6.012 -7.852 2.533 1.00 84.25 109 SER A CA 1
ATOM 878 C C . SER A 1 109 ? 5.188 -9.070 2.151 1.00 84.25 109 SER A C 1
ATOM 880 O O . SER A 1 109 ? 4.732 -9.815 3.025 1.00 84.25 109 SER A O 1
ATOM 882 N N . ASN A 1 110 ? 5.055 -9.313 0.848 1.00 79.19 110 ASN A N 1
ATOM 883 C CA . ASN A 1 110 ? 4.440 -10.545 0.366 1.00 79.19 110 ASN A CA 1
ATOM 884 C C . ASN A 1 110 ? 5.175 -11.788 0.875 1.00 79.19 110 ASN A C 1
ATOM 886 O O . ASN A 1 110 ? 4.520 -12.791 1.097 1.00 79.19 110 ASN A O 1
ATOM 890 N N . GLU A 1 111 ? 6.496 -11.722 1.079 1.00 77.06 111 GLU A N 1
ATOM 891 C CA . GLU A 1 111 ? 7.324 -12.872 1.465 1.00 77.06 111 GLU A CA 1
ATOM 892 C C . GLU A 1 111 ? 7.276 -13.185 2.967 1.00 77.06 111 GLU A C 1
ATOM 894 O O . GLU A 1 111 ? 7.394 -14.342 3.358 1.00 77.06 111 GLU A O 1
ATOM 899 N N . THR A 1 112 ? 7.125 -12.165 3.818 1.00 78.56 112 THR A N 1
ATOM 900 C CA . THR A 1 112 ? 7.259 -12.309 5.280 1.00 78.56 112 THR A CA 1
ATOM 901 C C . THR A 1 112 ? 5.968 -12.042 6.048 1.00 78.56 112 THR A C 1
ATOM 903 O O . THR A 1 112 ? 5.924 -12.281 7.252 1.00 78.56 112 T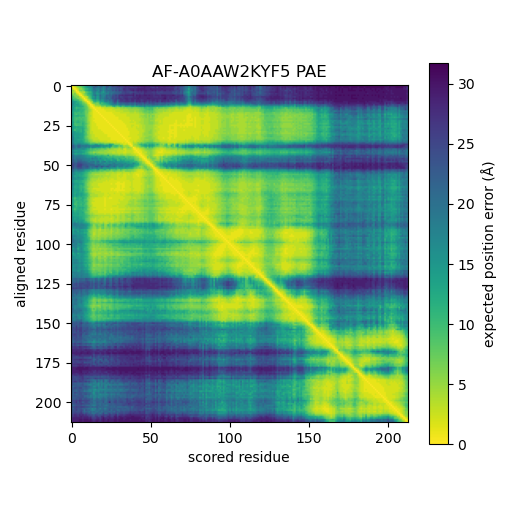HR A O 1
ATOM 906 N N . GLY A 1 113 ? 4.934 -11.490 5.404 1.00 86.88 113 GLY A N 1
ATOM 907 C CA . GLY A 1 113 ? 3.797 -10.901 6.112 1.00 86.88 113 GLY A CA 1
ATOM 908 C C . GLY A 1 113 ? 4.246 -9.779 7.056 1.00 86.88 113 GLY A C 1
ATOM 909 O O . GLY A 1 113 ? 5.229 -9.084 6.777 1.00 86.88 113 GLY A O 1
ATOM 910 N N . LEU A 1 114 ? 3.533 -9.605 8.175 1.00 89.75 114 LEU A N 1
ATOM 911 C CA . LEU A 1 114 ? 3.876 -8.624 9.212 1.00 89.75 114 LEU A CA 1
ATOM 912 C C . LEU A 1 114 ? 5.128 -9.049 9.990 1.00 89.75 114 LEU A C 1
ATOM 914 O O . LEU A 1 114 ? 5.149 -10.120 10.590 1.00 89.75 114 LEU A O 1
ATOM 918 N N . SER A 1 115 ? 6.148 -8.195 10.035 1.00 88.62 115 SER A N 1
ATOM 919 C CA . SER A 1 115 ? 7.386 -8.478 10.763 1.00 88.62 115 SER A CA 1
ATOM 920 C C . SER A 1 115 ? 8.013 -7.220 11.350 1.00 88.62 115 SER A C 1
ATOM 922 O O . SER A 1 115 ? 7.985 -6.148 10.753 1.00 88.62 115 SER A O 1
ATOM 924 N N . ILE A 1 116 ? 8.660 -7.358 12.505 1.00 88.81 116 ILE A N 1
ATOM 925 C CA . ILE A 1 116 ? 9.507 -6.305 13.087 1.00 88.81 116 ILE A CA 1
ATOM 926 C C . ILE A 1 116 ? 10.827 -6.187 12.302 1.00 88.81 116 ILE A C 1
ATOM 928 O O . ILE A 1 116 ? 11.435 -5.116 12.232 1.00 88.81 116 ILE A O 1
ATOM 932 N N . GLN A 1 117 ? 11.278 -7.284 11.689 1.00 85.38 117 GLN A N 1
ATOM 933 C CA . GLN A 1 117 ? 12.528 -7.331 10.940 1.00 85.38 117 GLN A CA 1
ATOM 934 C C . GLN A 1 117 ? 12.334 -6.820 9.515 1.00 85.38 117 GLN A C 1
ATOM 936 O O . GLN A 1 117 ? 11.305 -7.050 8.883 1.00 85.38 117 GLN A O 1
ATOM 941 N N . ASN A 1 118 ? 13.352 -6.140 8.988 1.00 83.00 118 ASN A N 1
ATOM 942 C CA . ASN A 1 118 ? 13.299 -5.631 7.626 1.00 83.00 1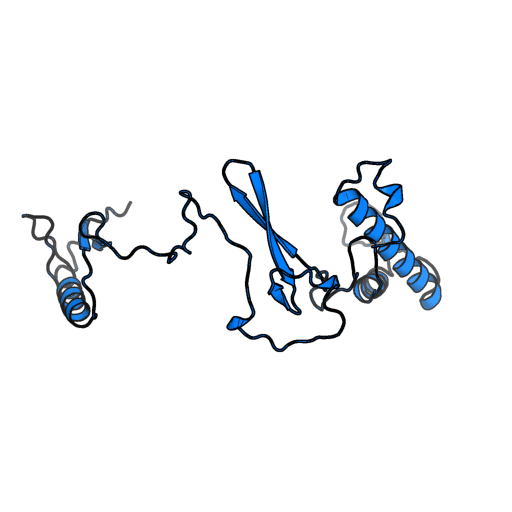18 ASN A CA 1
ATOM 943 C C . ASN A 1 118 ? 13.314 -6.808 6.624 1.00 83.00 118 ASN A C 1
ATOM 945 O O . ASN A 1 118 ? 14.233 -7.636 6.694 1.00 83.00 118 ASN A O 1
ATOM 949 N N . PRO A 1 119 ? 12.385 -6.867 5.652 1.00 78.31 119 PRO A N 1
ATOM 950 C CA . PRO A 1 119 ? 12.359 -7.930 4.643 1.00 78.31 119 PRO A CA 1
ATOM 951 C C . PRO A 1 119 ? 13.696 -8.083 3.901 1.00 78.31 119 PRO A C 1
ATOM 953 O O . PRO A 1 119 ? 14.163 -9.187 3.644 1.00 78.31 119 PRO A O 1
ATOM 956 N N . LYS A 1 120 ? 14.417 -6.978 3.672 1.00 75.12 120 LYS A N 1
ATOM 957 C CA . LYS A 1 120 ? 15.708 -6.972 2.960 1.00 75.12 120 LYS A CA 1
ATOM 958 C C . LYS A 1 120 ? 16.868 -7.575 3.757 1.00 75.12 120 LYS A C 1
ATOM 960 O O . LYS A 1 120 ? 17.893 -7.906 3.158 1.00 75.12 120 LYS A O 1
ATOM 965 N N . SER A 1 121 ? 16.750 -7.684 5.084 1.00 71.12 121 SER A N 1
ATOM 966 C CA . SER A 1 121 ? 17.738 -8.388 5.920 1.00 71.12 121 SER A CA 1
ATOM 967 C C . SER A 1 121 ? 17.519 -9.900 5.953 1.00 71.12 121 SER A C 1
ATOM 969 O O . SER A 1 121 ? 18.453 -10.640 6.252 1.00 71.12 121 SER A O 1
ATOM 971 N N . LEU A 1 122 ? 16.329 -10.368 5.576 1.00 66.12 122 LEU A N 1
ATOM 972 C CA . LEU A 1 122 ? 15.947 -11.777 5.569 1.00 66.12 122 LEU A CA 1
ATOM 973 C C . LEU A 1 122 ? 16.343 -12.426 4.236 1.00 66.12 122 LEU A C 1
ATOM 975 O O . LEU A 1 122 ? 15.517 -12.890 3.459 1.00 66.12 122 LEU A O 1
ATOM 979 N N . LYS A 1 123 ? 17.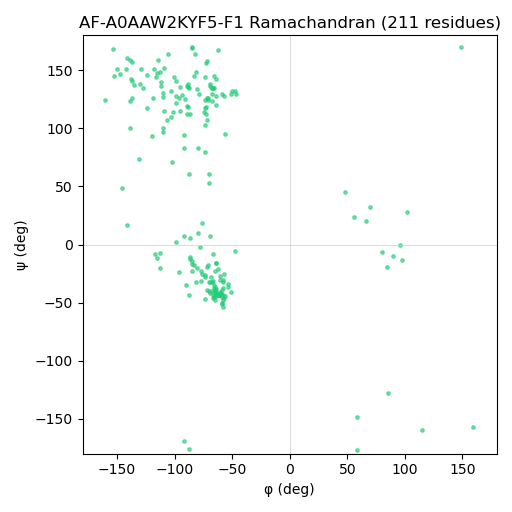642 -12.432 3.923 1.00 53.78 123 LYS A N 1
ATOM 980 C CA . LYS A 1 123 ? 18.134 -13.099 2.711 1.00 53.78 123 LYS A CA 1
ATOM 981 C C . LYS A 1 123 ? 18.075 -14.616 2.881 1.00 53.78 123 LYS A C 1
ATOM 983 O O . LYS A 1 123 ? 18.848 -15.182 3.643 1.00 53.78 123 LYS A O 1
ATOM 988 N N . GLY A 1 124 ? 17.198 -15.267 2.122 1.00 53.75 124 GLY A N 1
ATOM 989 C CA . GLY A 1 124 ? 17.225 -16.718 1.903 1.00 53.75 124 GLY A CA 1
ATOM 990 C C . GLY A 1 124 ? 16.431 -17.558 2.901 1.00 53.75 124 GLY A C 1
ATOM 991 O O . GLY A 1 124 ? 16.196 -18.730 2.625 1.00 53.75 124 GLY A O 1
ATOM 992 N N . ASN A 1 125 ? 15.949 -16.977 4.000 1.00 52.81 125 ASN A N 1
ATOM 993 C CA . ASN A 1 125 ? 15.083 -17.694 4.926 1.00 52.81 125 ASN A CA 1
ATOM 994 C C . ASN A 1 125 ? 13.624 -17.449 4.529 1.00 52.81 125 ASN A C 1
ATOM 996 O O . ASN A 1 125 ? 12.961 -16.560 5.061 1.00 52.81 125 ASN A O 1
ATOM 1000 N N . LYS A 1 126 ? 13.138 -18.229 3.555 1.00 55.38 126 LYS A N 1
ATOM 1001 C CA . LYS A 1 126 ? 11.705 -18.355 3.239 1.00 55.38 126 LYS A CA 1
ATOM 1002 C C . LYS A 1 126 ? 11.020 -19.117 4.377 1.00 55.38 126 LYS A C 1
ATOM 1004 O O . LYS A 1 126 ? 10.549 -20.237 4.193 1.00 55.38 126 LYS A O 1
ATOM 1009 N N . GLY A 1 127 ? 11.077 -18.554 5.582 1.00 54.84 127 GLY A N 1
ATOM 1010 C CA . GLY A 1 127 ? 10.417 -19.109 6.749 1.00 54.84 127 GLY A CA 1
ATOM 1011 C C . GLY A 1 127 ? 8.934 -19.236 6.437 1.00 54.84 127 GLY A C 1
ATOM 1012 O O . GLY A 1 127 ? 8.325 -18.286 5.951 1.00 54.84 127 GLY A O 1
ATOM 1013 N N . SER A 1 128 ? 8.388 -20.430 6.654 1.00 53.53 128 SER A N 1
ATOM 1014 C CA . SER A 1 128 ? 6.970 -20.719 6.461 1.00 53.53 128 SER A CA 1
ATOM 1015 C C . SER A 1 128 ? 6.118 -19.636 7.117 1.00 53.53 128 SER A C 1
ATOM 1017 O O . SER A 1 128 ? 6.356 -19.292 8.276 1.00 53.53 128 SER A O 1
ATOM 1019 N N . TYR A 1 129 ? 5.127 -19.120 6.385 1.00 59.69 129 TYR A N 1
ATOM 1020 C CA . TYR A 1 129 ? 4.114 -18.207 6.905 1.00 59.69 129 TYR A CA 1
ATOM 1021 C C . TYR A 1 129 ? 3.411 -18.861 8.099 1.00 59.69 129 TYR A C 1
ATOM 1023 O O . TYR A 1 129 ? 2.469 -19.631 7.924 1.00 59.69 129 TYR A O 1
ATOM 1031 N N . SER A 1 130 ? 3.863 -18.579 9.317 1.00 64.31 130 SER A N 1
ATOM 1032 C CA . SER A 1 130 ? 3.141 -18.949 10.527 1.00 64.31 130 SER A CA 1
ATOM 1033 C C . SER A 1 130 ? 2.454 -17.700 11.067 1.00 64.31 130 SER A C 1
ATOM 1035 O O . SER A 1 130 ? 3.040 -16.612 11.118 1.00 64.31 130 SER A O 1
ATOM 1037 N N . ARG A 1 131 ? 1.166 -17.811 11.410 1.00 63.81 131 ARG A N 1
ATOM 1038 C CA . ARG A 1 131 ? 0.404 -16.684 11.980 1.00 63.81 131 ARG A CA 1
ATOM 1039 C C . ARG A 1 131 ? 1.026 -16.221 13.296 1.00 63.81 131 ARG A C 1
ATOM 1041 O O . ARG A 1 131 ? 0.940 -15.050 13.640 1.00 63.81 131 ARG A O 1
ATOM 1048 N N . GLU A 1 132 ? 1.701 -17.128 13.985 1.00 68.25 132 GLU A N 1
ATOM 1049 C CA . GLU A 1 132 ? 2.356 -16.940 15.272 1.00 68.25 132 GLU A CA 1
ATOM 1050 C C . GLU A 1 132 ? 3.647 -16.116 15.148 1.00 68.25 132 GLU A C 1
ATOM 1052 O O . GLU A 1 132 ? 4.048 -15.450 16.106 1.00 68.25 132 GLU A O 1
ATOM 1057 N N . ALA A 1 133 ? 4.299 -16.135 13.978 1.00 69.44 133 ALA A N 1
ATOM 1058 C CA . ALA A 1 133 ? 5.487 -15.330 13.696 1.00 69.44 133 ALA A CA 1
ATOM 1059 C C . ALA A 1 133 ? 5.154 -13.904 13.230 1.00 69.44 133 ALA A C 1
ATOM 1061 O O . ALA A 1 133 ? 6.023 -13.032 13.289 1.00 69.44 133 ALA A O 1
ATOM 1062 N N . GLN A 1 134 ? 3.911 -13.646 12.807 1.00 80.94 134 GLN A N 1
ATOM 1063 C CA . GLN A 1 134 ? 3.485 -12.325 12.354 1.00 80.94 134 GLN A CA 1
ATOM 1064 C C . GLN A 1 134 ? 3.334 -11.366 13.534 1.00 80.94 134 GLN A C 1
ATOM 1066 O O . GLN A 1 134 ? 2.365 -11.428 14.291 1.00 80.94 134 GLN A O 1
ATOM 1071 N N . LYS A 1 135 ? 4.313 -10.476 13.705 1.00 84.81 135 LYS A N 1
ATOM 1072 C CA . LYS A 1 135 ? 4.393 -9.570 14.856 1.00 84.81 135 LYS A CA 1
ATOM 1073 C C . LYS A 1 135 ? 4.804 -8.173 14.424 1.00 84.81 135 LYS A C 1
ATOM 1075 O O . LYS A 1 135 ? 5.669 -7.997 13.569 1.00 84.81 135 LYS A O 1
ATOM 1080 N N . LEU A 1 136 ? 4.201 -7.190 15.079 1.00 89.56 136 LEU A N 1
ATOM 1081 C CA . LEU A 1 136 ? 4.605 -5.790 15.052 1.00 89.56 136 LEU A CA 1
ATOM 1082 C C . LEU A 1 136 ? 5.081 -5.402 16.454 1.00 89.56 136 LEU A C 1
ATOM 1084 O O . LEU A 1 136 ? 4.755 -6.071 17.436 1.00 89.56 136 LEU A O 1
ATOM 1088 N N . SER A 1 137 ? 5.874 -4.340 16.548 1.00 91.50 137 SER A N 1
ATOM 1089 C CA . SER A 1 137 ? 6.184 -3.695 17.823 1.00 91.50 137 SER A CA 1
ATOM 1090 C C . SER A 1 137 ? 4.910 -3.141 18.468 1.00 91.50 137 SER A C 1
ATOM 1092 O O . SER A 1 137 ? 3.874 -3.050 17.812 1.00 91.50 137 SER A O 1
ATOM 1094 N N . ASN A 1 138 ? 4.983 -2.760 19.746 1.00 91.12 138 ASN A N 1
ATOM 1095 C CA . ASN A 1 138 ? 3.829 -2.236 20.478 1.00 91.12 138 ASN A CA 1
ATOM 1096 C C . ASN A 1 138 ? 3.135 -1.100 19.710 1.00 91.12 138 ASN A C 1
ATOM 1098 O O . ASN A 1 138 ? 3.772 -0.136 19.281 1.00 91.12 138 ASN A O 1
ATOM 1102 N N . ILE A 1 139 ? 1.817 -1.232 19.563 1.00 93.38 139 ILE A N 1
ATOM 1103 C CA . ILE A 1 139 ? 0.953 -0.269 18.887 1.00 93.38 139 ILE A CA 1
ATOM 1104 C C . ILE A 1 139 ? 0.094 0.396 19.953 1.00 93.38 139 ILE A C 1
ATOM 1106 O O . ILE A 1 139 ? -0.574 -0.277 20.728 1.00 93.38 139 ILE A O 1
ATOM 1110 N N . THR A 1 140 ? 0.114 1.720 19.971 1.00 93.75 140 THR A N 1
ATOM 1111 C CA . THR A 1 140 ? -0.843 2.542 20.709 1.00 93.75 140 THR A CA 1
ATOM 1112 C C . THR A 1 140 ? -2.030 2.824 19.805 1.00 93.75 140 THR A C 1
ATOM 1114 O O . THR A 1 140 ? -1.869 3.433 18.747 1.00 93.75 140 THR A O 1
ATOM 1117 N N . TRP A 1 141 ? -3.202 2.381 20.222 1.00 91.69 141 TRP A N 1
ATOM 1118 C CA . TRP A 1 141 ? -4.465 2.575 19.533 1.00 91.69 141 TRP A CA 1
ATOM 1119 C C . TRP A 1 141 ? -5.058 3.954 19.837 1.00 91.69 141 TRP A C 1
ATOM 1121 O O . TRP A 1 141 ? -4.654 4.618 20.801 1.00 91.69 141 TRP A O 1
ATOM 1131 N N . PRO A 1 142 ? -6.030 4.415 19.029 1.00 86.56 142 PRO A N 1
ATOM 1132 C CA . PRO A 1 142 ? -6.800 5.607 19.359 1.00 86.56 142 PRO A CA 1
ATOM 1133 C C . PRO A 1 142 ? -7.349 5.520 20.792 1.00 86.56 142 PRO A C 1
ATOM 1135 O O . PRO A 1 142 ? -7.884 4.489 21.186 1.00 86.56 142 PRO A O 1
ATOM 1138 N N . GLY A 1 143 ? -7.183 6.587 21.577 1.00 84.94 143 GLY A N 1
ATOM 1139 C CA . GLY A 1 143 ? -7.497 6.597 23.015 1.00 84.94 143 GLY A CA 1
ATOM 1140 C C . GLY A 1 143 ? -6.289 6.375 23.933 1.00 84.94 143 GLY A C 1
ATOM 1141 O O . GLY A 1 143 ? -6.367 6.704 25.108 1.00 84.94 143 GLY A O 1
ATOM 1142 N N . GLY A 1 144 ? -5.144 5.933 23.397 1.00 87.94 144 GLY A N 1
ATOM 1143 C CA . GLY A 1 144 ? -3.902 5.762 24.163 1.00 87.94 144 GLY A CA 1
ATOM 1144 C C . GLY A 1 144 ? -3.661 4.341 24.676 1.00 87.94 144 GLY A C 1
ATOM 1145 O O . GLY A 1 144 ? -2.620 4.094 25.281 1.00 87.94 144 GLY A O 1
ATOM 1146 N N . GLU A 1 145 ? -4.574 3.414 24.395 1.00 89.00 145 GLU A N 1
ATOM 1147 C CA . GLU A 1 145 ? -4.481 2.018 24.821 1.00 89.00 145 GLU A CA 1
ATOM 1148 C C . GLU A 1 145 ? -3.437 1.233 24.023 1.00 89.00 145 GLU A C 1
ATOM 1150 O O . GLU A 1 145 ? -3.266 1.442 22.822 1.00 89.00 145 GLU A O 1
ATOM 1155 N N . VAL A 1 146 ? -2.743 0.301 24.679 1.00 90.12 146 VAL A N 1
ATOM 1156 C CA . VAL A 1 146 ? -1.761 -0.593 24.026 1.00 90.12 146 VAL A CA 1
ATOM 1157 C C . VAL A 1 146 ? -2.387 -1.944 23.672 1.00 90.12 146 VAL A C 1
ATOM 1159 O O . VAL A 1 146 ? -1.940 -2.629 22.748 1.00 90.12 146 VAL A O 1
ATOM 1162 N N . GLU A 1 147 ? -3.455 -2.327 24.371 1.00 87.56 147 GLU A N 1
ATOM 1163 C CA . GLU A 1 147 ? -4.197 -3.539 24.055 1.00 87.56 147 GLU A CA 1
ATOM 1164 C C . GLU A 1 147 ? -4.944 -3.397 22.730 1.00 87.56 147 GLU A C 1
ATOM 1166 O O . GLU A 1 147 ? -5.573 -2.378 22.440 1.00 87.56 147 GLU A O 1
ATOM 1171 N N . LYS A 1 148 ? -4.877 -4.447 21.905 1.00 85.25 148 LYS A N 1
ATOM 1172 C CA . LYS A 1 148 ? -5.561 -4.472 20.614 1.00 85.25 148 LYS A CA 1
ATOM 1173 C C . LYS A 1 148 ? -7.079 -4.417 20.830 1.00 85.25 148 LYS A C 1
ATOM 1175 O O . LYS A 1 148 ? -7.627 -5.360 21.407 1.00 85.25 148 LYS A O 1
ATOM 1180 N N . PRO A 1 149 ? -7.784 -3.395 20.311 1.00 83.69 149 PRO A N 1
ATOM 1181 C CA . PRO A 1 149 ? -9.226 -3.323 20.435 1.00 83.69 149 PRO A CA 1
ATOM 1182 C C . PRO A 1 149 ? -9.863 -4.471 19.649 1.00 83.69 149 PRO A C 1
ATOM 1184 O O . PRO A 1 149 ? -9.394 -4.851 18.572 1.00 83.69 149 PRO A O 1
ATOM 1187 N N . ARG A 1 150 ? -10.972 -5.009 20.165 1.00 80.25 150 ARG A N 1
ATOM 1188 C CA . ARG A 1 150 ? -11.718 -6.103 19.514 1.00 80.25 150 ARG A CA 1
ATOM 1189 C C . ARG A 1 150 ? -12.326 -5.708 18.158 1.00 80.25 150 ARG A C 1
ATOM 1191 O O . ARG A 1 150 ? -12.684 -6.586 17.382 1.00 80.25 150 ARG A O 1
ATOM 1198 N N . GLY A 1 151 ? -12.420 -4.411 17.854 1.00 71.88 151 GLY A N 1
ATOM 1199 C CA . GLY A 1 151 ? -12.885 -3.880 16.565 1.00 71.88 151 GLY A CA 1
ATOM 1200 C C . GLY A 1 151 ? -14.406 -3.749 16.433 1.00 71.88 151 GLY A C 1
ATOM 1201 O O . GLY A 1 151 ? -14.863 -2.944 15.631 1.00 71.88 151 GLY A O 1
ATOM 1202 N N . TRP A 1 152 ? -15.175 -4.460 17.262 1.00 69.94 152 TRP A N 1
ATOM 1203 C CA . TRP A 1 152 ? -16.626 -4.324 17.395 1.00 69.94 152 TRP A CA 1
ATOM 1204 C C . TRP A 1 152 ? -16.999 -4.318 18.877 1.00 69.94 152 TRP A C 1
ATOM 1206 O O . TRP A 1 152 ? -16.455 -5.098 19.662 1.00 69.94 152 TRP A O 1
ATOM 1216 N N . VAL A 1 153 ? -17.906 -3.421 19.260 1.00 68.56 153 VAL A N 1
ATOM 1217 C CA . VAL A 1 153 ? -18.466 -3.355 20.613 1.00 68.56 153 VAL A CA 1
ATOM 1218 C C . VAL A 1 153 ? -19.816 -4.061 20.566 1.00 68.56 153 VAL A C 1
ATOM 1220 O O . VAL A 1 153 ? -20.671 -3.694 19.764 1.00 68.56 153 VAL A O 1
ATOM 1223 N N . ILE A 1 154 ? -19.986 -5.102 21.383 1.00 69.00 154 ILE A N 1
ATOM 1224 C CA . ILE A 1 154 ? -21.295 -5.737 21.575 1.00 69.00 154 ILE A CA 1
ATOM 1225 C C . ILE A 1 154 ? -22.213 -4.699 22.222 1.00 69.00 154 ILE A C 1
ATOM 1227 O O . ILE A 1 154 ? -21.753 -3.915 23.054 1.00 69.00 154 ILE A O 1
ATOM 1231 N N . ALA A 1 155 ? -23.485 -4.679 21.824 1.00 71.94 155 ALA A N 1
ATOM 1232 C CA . ALA A 1 155 ? -24.488 -3.825 22.444 1.00 71.94 155 ALA A CA 1
ATOM 1233 C C . ALA A 1 155 ? -24.407 -3.926 23.977 1.00 71.94 155 ALA A C 1
ATOM 1235 O O . ALA A 1 155 ? -24.372 -5.022 24.532 1.00 71.94 155 ALA A O 1
ATOM 1236 N N . THR A 1 156 ? -24.347 -2.784 24.655 1.00 80.62 156 THR A N 1
ATOM 1237 C CA . THR A 1 156 ? -24.373 -2.717 26.122 1.00 80.62 156 THR A CA 1
ATOM 1238 C C . THR A 1 156 ? -25.735 -2.214 26.574 1.00 80.62 156 THR A C 1
ATOM 1240 O O . THR A 1 156 ? -26.474 -1.632 25.786 1.00 80.62 156 THR A O 1
ATOM 1243 N N . THR A 1 157 ? -26.081 -2.379 27.849 1.00 78.81 157 THR A N 1
ATOM 1244 C CA . THR A 1 157 ? -27.327 -1.815 28.395 1.00 78.81 157 THR A CA 1
ATOM 1245 C C . THR A 1 157 ? -27.390 -0.290 28.219 1.00 78.81 157 THR A C 1
ATOM 1247 O O . THR A 1 157 ? -28.464 0.263 28.004 1.00 78.81 157 THR A O 1
ATOM 1250 N N . GLU A 1 158 ? -26.236 0.389 28.224 1.00 83.62 158 GLU A N 1
ATOM 1251 C CA . GLU A 1 158 ? -26.119 1.833 27.960 1.00 83.62 158 GLU A CA 1
ATOM 1252 C C . GLU A 1 158 ? -26.218 2.193 26.467 1.00 83.62 158 GLU A C 1
ATOM 1254 O O . GLU A 1 158 ? -26.692 3.274 26.112 1.00 83.62 158 GLU A O 1
ATOM 1259 N N . LYS A 1 159 ? -25.764 1.301 25.578 1.00 83.88 159 LYS A N 1
ATOM 1260 C CA . LYS A 1 159 ? -25.823 1.451 24.116 1.00 83.88 159 LYS A CA 1
ATOM 1261 C C . LYS A 1 159 ? -26.400 0.182 23.481 1.00 83.88 159 LYS A C 1
ATOM 1263 O O . LYS A 1 159 ? -25.648 -0.600 22.888 1.00 83.88 159 LYS A O 1
ATOM 1268 N N . PRO A 1 160 ? -27.718 -0.035 23.624 1.00 87.75 160 PRO A N 1
ATOM 1269 C CA . PRO A 1 160 ? -28.368 -1.233 23.119 1.00 87.75 160 PRO A CA 1
ATOM 12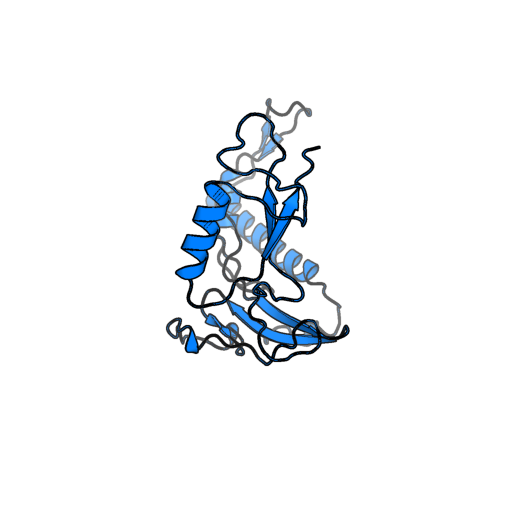70 C C . PRO A 1 160 ? -28.463 -1.210 21.591 1.00 87.75 160 PRO A C 1
ATOM 1272 O O . PRO A 1 160 ? -28.462 -0.147 20.963 1.00 87.75 160 PRO A O 1
ATOM 1275 N N . LEU A 1 161 ? -28.601 -2.392 20.992 1.00 87.38 161 LEU A N 1
ATOM 1276 C CA . LEU A 1 161 ? -28.922 -2.545 19.577 1.00 87.38 161 LEU A CA 1
ATOM 1277 C C . LEU A 1 161 ? -30.264 -1.854 19.289 1.00 87.38 161 LEU A C 1
ATOM 1279 O O . LEU A 1 161 ? -31.251 -2.097 19.981 1.00 87.38 161 LEU A O 1
ATOM 1283 N N . ILE A 1 162 ? -30.318 -1.001 18.269 1.00 86.81 162 ILE A N 1
ATOM 1284 C CA . ILE A 1 162 ? -31.569 -0.356 17.859 1.00 86.81 162 ILE A CA 1
ATOM 1285 C C . ILE A 1 162 ? -32.175 -1.178 16.729 1.00 86.81 162 ILE A C 1
ATOM 1287 O O . ILE A 1 162 ? -31.589 -1.266 15.651 1.00 86.81 162 ILE A O 1
ATOM 1291 N N . ILE A 1 163 ? -33.340 -1.772 16.976 1.00 86.56 163 ILE A N 1
ATOM 1292 C CA . ILE A 1 163 ? -34.075 -2.536 15.970 1.00 86.56 163 ILE A CA 1
ATOM 1293 C C . ILE A 1 163 ? -35.220 -1.672 15.468 1.00 86.56 163 ILE A C 1
ATOM 1295 O O . ILE A 1 163 ? -36.186 -1.384 16.175 1.00 86.56 163 ILE A O 1
ATOM 1299 N N . GLY A 1 164 ? -35.074 -1.249 14.222 1.00 85.25 164 GLY A N 1
ATOM 1300 C CA . GLY A 1 164 ? -36.085 -0.507 13.506 1.00 85.25 164 GLY A CA 1
ATOM 1301 C C . GLY A 1 164 ? -37.187 -1.412 12.973 1.00 85.25 164 GLY A C 1
ATOM 1302 O O . GLY A 1 164 ? -36.878 -2.383 12.284 1.00 85.25 164 GLY A O 1
ATOM 1303 N N . PHE A 1 165 ? -38.452 -1.081 13.222 1.00 79.25 165 PHE A N 1
ATOM 1304 C CA . PHE A 1 165 ? -39.581 -1.756 12.580 1.00 79.25 165 PHE A CA 1
ATOM 1305 C C . PHE A 1 165 ? -40.491 -0.748 11.857 1.00 79.25 165 PHE A C 1
ATOM 1307 O O . PHE A 1 165 ? -40.608 0.406 12.283 1.00 79.25 165 PHE A O 1
ATOM 1314 N N . PRO A 1 166 ? -41.091 -1.135 10.716 1.00 74.94 166 PRO A N 1
ATOM 1315 C CA . PRO A 1 166 ? -41.909 -0.229 9.926 1.00 74.94 166 PRO A CA 1
ATOM 1316 C C . PRO A 1 166 ? -43.316 -0.098 10.521 1.00 74.94 166 PRO A C 1
ATOM 1318 O O . PRO A 1 166 ? -43.988 -1.095 10.780 1.00 74.94 166 PRO A O 1
ATOM 1321 N N . LYS A 1 167 ? -43.815 1.136 10.640 1.00 71.56 167 LYS A N 1
ATOM 1322 C CA . LYS A 1 167 ? -45.207 1.406 11.021 1.00 71.56 167 LYS A CA 1
ATOM 1323 C C . LYS A 1 167 ? -46.128 1.234 9.809 1.00 71.56 167 LYS A C 1
ATOM 1325 O O . LYS A 1 167 ? -46.432 2.194 9.105 1.00 71.56 167 LYS A O 1
ATOM 1330 N N . ARG A 1 168 ? -46.525 -0.007 9.509 1.00 67.88 168 ARG A N 1
ATOM 1331 C CA . ARG A 1 168 ? -47.414 -0.336 8.376 1.00 67.88 168 ARG A CA 1
ATOM 1332 C C . ARG A 1 168 ? -48.774 -0.826 8.860 1.00 67.88 168 ARG A C 1
ATOM 1334 O O . ARG A 1 168 ? -48.854 -1.677 9.731 1.00 67.88 168 ARG A O 1
ATOM 1341 N N . VAL A 1 169 ? -49.835 -0.330 8.225 1.00 60.47 169 VAL A N 1
ATOM 1342 C CA . VAL A 1 169 ? -51.232 -0.673 8.554 1.00 60.47 169 VAL A CA 1
ATOM 1343 C C . VAL A 1 169 ? -51.640 -2.058 8.017 1.00 60.47 169 VAL A C 1
ATOM 1345 O O . VAL A 1 169 ? -52.565 -2.662 8.536 1.00 60.47 169 VAL A O 1
ATOM 1348 N N . GLY A 1 170 ? -50.955 -2.580 6.990 1.00 66.62 170 GLY A N 1
ATOM 1349 C CA . GLY A 1 170 ? -51.385 -3.782 6.255 1.00 66.62 170 GLY A CA 1
ATOM 1350 C C . GLY A 1 170 ? -50.724 -5.115 6.632 1.00 66.62 170 GLY A C 1
ATOM 1351 O O . GLY A 1 170 ? -51.002 -6.099 5.962 1.00 66.62 170 GLY A O 1
ATOM 1352 N N . PHE A 1 171 ? -49.828 -5.150 7.625 1.00 68.31 171 PHE A N 1
ATOM 1353 C CA . PHE A 1 171 ? -49.065 -6.355 8.008 1.00 68.31 171 PHE A CA 1
ATOM 1354 C C . PHE A 1 171 ? -48.812 -6.406 9.522 1.00 68.31 171 PHE A C 1
ATOM 1356 O O . PHE A 1 171 ? -47.677 -6.579 9.980 1.00 68.31 171 PHE A O 1
ATOM 1363 N N . SER A 1 172 ? -49.869 -6.193 10.304 1.00 70.69 172 SER A N 1
ATOM 1364 C CA . SER A 1 172 ? -49.808 -6.144 11.769 1.00 70.69 172 SER A CA 1
ATOM 1365 C C . SER A 1 172 ? -49.350 -7.459 12.414 1.00 70.69 172 SER A C 1
ATOM 1367 O O . SER A 1 172 ? -48.844 -7.470 13.533 1.00 70.69 172 SER A O 1
ATOM 1369 N N . GLU A 1 173 ? -49.473 -8.580 11.710 1.00 75.69 173 GLU A N 1
ATOM 1370 C CA . GLU A 1 173 ? -49.094 -9.907 12.198 1.00 75.69 173 GLU A CA 1
ATOM 1371 C C . GLU A 1 173 ? -47.575 -10.054 12.359 1.00 75.69 173 GLU A C 1
ATOM 1373 O O . GLU A 1 173 ? -47.109 -10.821 13.200 1.00 75.69 173 GLU A O 1
ATOM 1378 N N . PHE A 1 174 ? -46.788 -9.318 11.566 1.00 79.50 174 PHE A N 1
ATOM 1379 C CA . PHE A 1 174 ? -45.328 -9.425 11.565 1.00 79.50 174 PHE A CA 1
ATOM 1380 C C . PHE A 1 174 ? -44.670 -8.510 12.598 1.00 79.50 174 PHE A C 1
ATOM 1382 O O . PHE A 1 174 ? -43.744 -8.943 13.285 1.00 79.50 174 PHE A O 1
ATOM 1389 N N . ALA A 1 175 ? -45.138 -7.267 12.712 1.00 78.19 175 ALA A N 1
ATOM 1390 C CA . ALA A 1 175 ? -44.720 -6.319 13.739 1.00 78.19 175 ALA A CA 1
ATOM 1391 C C . ALA A 1 175 ? -45.767 -5.202 13.880 1.00 78.19 175 ALA A C 1
ATOM 1393 O O . ALA A 1 175 ? -46.069 -4.501 12.915 1.00 78.19 175 ALA A O 1
ATOM 1394 N N . THR A 1 176 ? -46.280 -5.014 15.091 1.00 78.25 176 THR A N 1
ATOM 1395 C CA . THR A 1 176 ? -47.256 -3.989 15.466 1.00 78.25 176 THR A CA 1
ATOM 1396 C C . THR A 1 176 ? -46.786 -3.251 16.700 1.00 78.25 176 THR A C 1
ATOM 1398 O O . THR A 1 176 ? -46.307 -3.854 17.656 1.00 78.25 176 THR A O 1
ATOM 1401 N N . ASP A 1 177 ? -46.967 -1.938 16.676 1.00 75.69 177 ASP A N 1
ATOM 1402 C CA . ASP A 1 177 ? -46.707 -1.059 17.807 1.00 75.69 177 ASP A CA 1
ATOM 1403 C C . ASP A 1 177 ? -47.787 -1.209 18.880 1.00 75.69 177 ASP A C 1
ATOM 1405 O O . ASP A 1 177 ? -48.977 -1.004 18.620 1.00 75.69 177 ASP A O 1
ATOM 1409 N N . LEU A 1 178 ? -47.370 -1.523 20.101 1.00 70.31 178 LEU A N 1
ATOM 1410 C CA . LEU A 1 178 ? -48.208 -1.410 21.278 1.00 70.31 178 LEU A CA 1
ATOM 1411 C C . LEU A 1 178 ? -47.942 -0.007 21.830 1.00 70.31 178 LEU A C 1
ATOM 1413 O O . LEU A 1 178 ? -46.988 0.207 22.569 1.00 70.31 178 LEU A O 1
ATOM 1417 N N . ASN A 1 179 ? -48.789 0.957 21.444 1.00 62.94 179 ASN A N 1
ATOM 1418 C CA . ASN A 1 179 ? -48.676 2.412 21.691 1.00 62.94 179 ASN A CA 1
ATOM 1419 C C . ASN A 1 179 ? -48.350 2.854 23.143 1.00 62.94 179 ASN A C 1
ATOM 1421 O O . ASN A 1 179 ? -48.154 4.041 23.399 1.00 62.94 179 ASN A O 1
ATOM 1425 N N . TYR A 1 180 ? -48.292 1.934 24.102 1.00 56.66 180 TYR A N 1
ATOM 1426 C CA . TYR A 1 180 ? -47.833 2.149 25.462 1.00 56.66 180 TYR A CA 1
ATOM 1427 C C . TYR A 1 180 ? -46.488 1.438 25.661 1.00 56.66 180 TYR A C 1
ATOM 1429 O O . TYR A 1 180 ? -46.461 0.247 25.957 1.00 56.66 180 TYR A O 1
ATOM 1437 N N . ASN A 1 181 ? -45.393 2.213 25.589 1.00 59.19 181 ASN A N 1
ATOM 1438 C CA . ASN A 1 181 ? -44.044 1.885 26.090 1.00 59.19 181 ASN A CA 1
ATOM 1439 C C . ASN A 1 181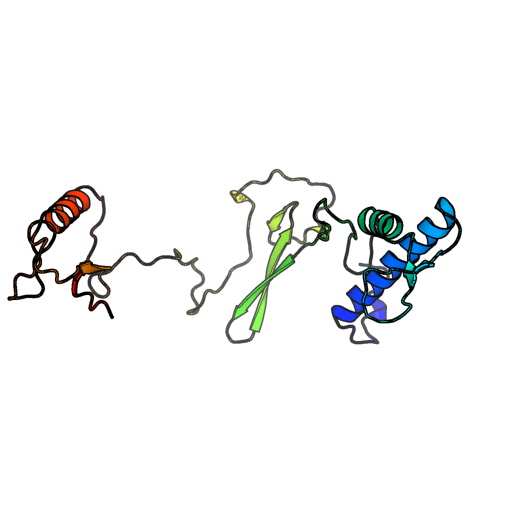 ? -42.963 1.426 25.081 1.00 59.19 181 ASN A C 1
ATOM 1441 O O . ASN A 1 181 ? -42.026 0.740 25.483 1.00 59.19 181 ASN A O 1
ATOM 1445 N N . HIS A 1 182 ? -43.028 1.837 23.805 1.00 60.44 182 HIS A N 1
ATOM 1446 C CA . HIS A 1 182 ? -42.050 1.435 22.765 1.00 60.44 182 HIS A CA 1
ATOM 1447 C C . HIS A 1 182 ? -41.921 -0.092 22.607 1.00 60.44 182 HIS A C 1
ATOM 1449 O O . HIS A 1 182 ? -40.891 -0.607 22.166 1.00 60.44 182 HIS A O 1
ATOM 1455 N N . SER A 1 183 ? -42.958 -0.825 23.001 1.00 69.50 183 SER A N 1
ATOM 1456 C CA . SER A 1 183 ? -43.059 -2.263 22.830 1.00 69.50 183 SER A CA 1
ATOM 1457 C C . SER A 1 183 ? -43.712 -2.547 21.482 1.00 69.50 183 SER A C 1
ATOM 1459 O O . SER A 1 183 ? -44.688 -1.911 21.095 1.00 69.50 183 SER A O 1
ATOM 1461 N N . ALA A 1 184 ? -43.161 -3.510 20.751 1.00 77.75 184 ALA A N 1
ATOM 1462 C CA . ALA A 1 184 ? -43.789 -4.042 19.554 1.00 77.75 184 ALA A CA 1
ATOM 1463 C C . ALA A 1 184 ? -44.073 -5.525 19.768 1.00 77.75 184 ALA A C 1
ATOM 1465 O O . ALA A 1 184 ? -43.356 -6.194 20.509 1.00 77.75 184 ALA A O 1
ATOM 1466 N N . GLN A 1 185 ? -45.106 -6.031 19.112 1.00 81.94 185 GLN A N 1
ATOM 1467 C CA . GLN A 1 185 ? -45.459 -7.445 19.101 1.00 81.94 185 GLN A CA 1
ATOM 1468 C C . GLN A 1 185 ? -45.647 -7.907 17.660 1.00 81.94 185 GLN A C 1
ATOM 1470 O O . GLN A 1 185 ? -46.035 -7.126 16.797 1.00 81.94 185 GLN A O 1
ATOM 1475 N N . GLY A 1 186 ? -45.396 -9.179 17.393 1.00 85.06 186 GLY A N 1
ATOM 1476 C CA . GLY A 1 186 ? -45.659 -9.798 16.104 1.00 85.06 186 GLY A CA 1
ATOM 1477 C C . GLY A 1 186 ? -44.655 -10.901 15.842 1.00 85.06 186 GLY A C 1
ATOM 1478 O O . GLY A 1 186 ? -43.647 -11.016 16.538 1.00 85.06 186 GLY A O 1
ATOM 1479 N N . TYR A 1 187 ? -44.908 -11.682 14.799 1.00 87.44 187 TYR A N 1
ATOM 1480 C CA . TYR A 1 187 ? -44.115 -12.861 14.474 1.00 87.44 187 TYR A CA 1
ATOM 1481 C C . TYR A 1 187 ? -42.603 -12.583 14.421 1.00 87.44 187 TYR A C 1
ATOM 1483 O O . TYR A 1 187 ? -41.808 -13.375 14.920 1.00 87.44 187 TYR A O 1
ATOM 1491 N N . CYS A 1 188 ? -42.186 -11.445 13.855 1.00 87.06 188 CYS A N 1
ATOM 1492 C CA . CYS A 1 188 ? -40.767 -11.097 13.755 1.00 87.06 188 CYS A CA 1
ATOM 1493 C C . CYS A 1 188 ? -40.141 -10.746 15.111 1.00 87.06 188 CYS A C 1
ATOM 1495 O O . CYS A 1 188 ? -38.952 -10.998 15.306 1.00 87.06 188 CYS A O 1
ATOM 1497 N N . ILE A 1 189 ? -40.917 -10.165 16.031 1.00 87.31 189 ILE A N 1
ATOM 1498 C CA . ILE A 1 189 ? -40.452 -9.838 17.384 1.00 87.31 189 ILE A CA 1
ATOM 1499 C C . ILE A 1 189 ? -40.327 -11.121 18.208 1.00 87.31 189 ILE A C 1
ATOM 1501 O O . ILE A 1 189 ? -39.276 -11.361 18.797 1.00 87.31 189 ILE A O 1
ATOM 1505 N N . ASP A 1 190 ? -41.342 -11.986 18.155 1.00 90.00 190 ASP A N 1
ATOM 1506 C CA . ASP A 1 190 ? -41.349 -13.267 18.868 1.00 90.00 190 ASP A CA 1
ATOM 1507 C C . ASP A 1 190 ? -40.203 -14.173 18.388 1.00 90.00 190 ASP A C 1
ATOM 1509 O O . ASP A 1 190 ? -39.469 -14.749 19.192 1.00 90.00 190 ASP A O 1
ATOM 1513 N N . LEU A 1 191 ? -39.985 -14.242 17.067 1.00 91.56 191 LEU A N 1
ATOM 1514 C CA . LEU A 1 191 ? -38.864 -14.976 16.478 1.00 91.56 191 LEU A CA 1
ATOM 1515 C C . LEU A 1 191 ? -37.514 -14.427 16.956 1.00 91.56 191 LEU A C 1
ATOM 1517 O O . LEU A 1 191 ? -36.614 -15.204 17.274 1.00 91.56 191 LEU A O 1
ATOM 1521 N N . PHE A 1 192 ? -37.354 -13.101 17.001 1.00 89.69 192 PHE A N 1
ATOM 1522 C CA . PHE A 1 192 ? -36.131 -12.474 17.497 1.00 89.69 192 PHE A CA 1
ATOM 1523 C C . PHE A 1 192 ? -35.882 -12.816 18.973 1.00 89.69 192 PHE A C 1
ATOM 1525 O O . PHE A 1 192 ? -34.757 -13.172 19.330 1.00 89.69 192 PHE A O 1
ATOM 1532 N N . ASP A 1 193 ? -36.916 -12.774 19.815 1.00 89.50 193 ASP A N 1
ATOM 1533 C CA . ASP A 1 193 ? -36.805 -13.138 21.226 1.00 89.50 193 ASP A CA 1
ATOM 1534 C C . ASP A 1 193 ? -36.474 -14.621 21.435 1.00 89.50 193 ASP A C 1
ATOM 1536 O O . ASP A 1 193 ? -35.647 -14.939 22.293 1.00 89.50 193 ASP A O 1
ATOM 1540 N N . GLU A 1 194 ? -37.042 -15.533 20.641 1.00 93.50 194 GLU A N 1
ATOM 1541 C CA . GLU A 1 194 ? -36.689 -16.957 20.700 1.00 93.50 194 GLU A CA 1
ATOM 1542 C C . GLU A 1 194 ? -35.247 -17.214 20.255 1.00 93.50 194 GLU A C 1
ATOM 1544 O O . GLU A 1 194 ? -34.496 -17.906 20.943 1.00 93.50 194 GLU A O 1
ATOM 1549 N N . VAL A 1 195 ? -34.811 -16.606 19.147 1.00 92.62 195 VAL A N 1
ATOM 1550 C CA . VAL A 1 195 ? -33.420 -16.725 18.685 1.00 92.62 195 VAL A CA 1
ATOM 1551 C C . VAL A 1 195 ? -32.459 -16.173 19.733 1.00 92.62 195 VAL A C 1
ATOM 1553 O O . VAL A 1 195 ? -31.435 -16.798 20.003 1.00 92.62 195 VAL A O 1
ATOM 1556 N N . ARG A 1 196 ? -32.798 -15.048 20.375 1.00 88.88 196 ARG A N 1
ATOM 1557 C CA . ARG A 1 196 ? -31.987 -14.431 21.432 1.00 88.88 196 ARG A CA 1
ATOM 1558 C C . ARG A 1 196 ? -31.738 -15.378 22.609 1.00 88.88 196 ARG A C 1
ATOM 1560 O O . ARG A 1 196 ? -30.629 -15.384 23.135 1.00 88.88 196 ARG A O 1
ATOM 1567 N N . LYS A 1 197 ? -32.716 -16.209 22.990 1.00 90.88 197 LYS A N 1
ATOM 1568 C CA . LYS A 1 197 ? -32.563 -17.213 24.065 1.00 90.88 197 LYS A CA 1
ATOM 1569 C C . LYS A 1 197 ? -31.542 -18.306 23.732 1.00 90.88 197 LYS A C 1
ATOM 1571 O O . LYS A 1 197 ? -31.020 -18.939 24.645 1.00 90.88 197 LYS A O 1
ATOM 1576 N N . LEU A 1 198 ? -31.258 -18.540 22.449 1.00 93.44 198 LEU A N 1
ATOM 1577 C CA . LEU A 1 198 ? -30.306 -19.558 21.991 1.00 93.44 198 LEU A CA 1
ATOM 1578 C C . LEU A 1 198 ? -28.860 -19.046 21.932 1.00 93.44 198 LEU A C 1
ATOM 1580 O O . LEU A 1 198 ? -27.932 -19.835 21.744 1.00 93.44 198 LEU A O 1
ATOM 1584 N N . VAL A 1 199 ? -28.647 -17.734 22.066 1.00 86.75 199 VAL A N 1
ATOM 1585 C CA . VAL A 1 199 ? -27.319 -17.121 21.977 1.00 86.75 199 VAL A CA 1
ATOM 1586 C C . VAL A 1 199 ? -26.651 -17.144 23.361 1.00 86.75 199 VAL A C 1
ATOM 1588 O O . VAL A 1 199 ? -27.292 -16.784 24.345 1.00 86.75 199 VAL A O 1
ATOM 1591 N N . PRO A 1 200 ? -25.364 -17.526 23.490 1.00 85.12 200 PRO A N 1
ATOM 1592 C CA . PRO A 1 200 ? -24.709 -17.699 24.795 1.00 85.12 200 PRO A CA 1
ATOM 1593 C C . PRO A 1 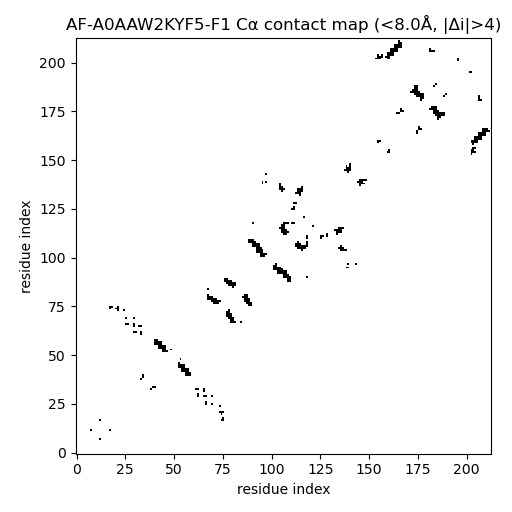200 ? -24.319 -16.379 25.491 1.00 85.12 200 PRO A C 1
ATOM 1595 O O . PRO A 1 200 ? -23.447 -16.368 26.358 1.00 85.12 200 PRO A O 1
ATOM 1598 N N . TYR A 1 201 ? -24.904 -15.254 25.089 1.00 80.44 201 TYR A N 1
ATOM 1599 C CA . TYR A 1 201 ? -24.636 -13.937 25.654 1.00 80.44 201 TYR A CA 1
ATOM 1600 C C . TYR A 1 201 ? -25.876 -13.049 25.561 1.00 80.44 201 TYR A C 1
ATOM 1602 O O . TYR A 1 201 ? -26.699 -13.190 24.658 1.00 80.44 201 TYR A O 1
ATOM 1610 N N . GLU A 1 202 ? -25.994 -12.114 26.502 1.00 80.88 202 GLU A N 1
ATOM 1611 C CA . GLU A 1 202 ? -27.080 -11.142 26.512 1.00 80.88 202 GLU A CA 1
ATOM 1612 C C . GLU A 1 202 ? -26.933 -10.153 25.349 1.00 80.88 202 GLU A C 1
ATOM 1614 O O . GLU A 1 202 ? -25.838 -9.674 25.046 1.00 80.88 202 GLU A O 1
ATOM 1619 N N . ILE A 1 203 ? -28.056 -9.840 24.701 1.00 86.19 203 ILE A N 1
ATOM 1620 C CA . ILE A 1 203 ? -28.138 -8.847 23.629 1.00 86.19 203 ILE A CA 1
ATOM 1621 C C . ILE A 1 203 ? -29.108 -7.755 24.090 1.00 86.19 203 ILE A C 1
ATOM 1623 O O . ILE A 1 203 ? -30.319 -7.912 23.911 1.00 86.19 203 ILE A O 1
ATOM 1627 N N . PRO A 1 204 ? -28.615 -6.663 24.701 1.00 88.88 204 PRO A N 1
ATOM 1628 C CA . PRO A 1 204 ? -29.430 -5.496 25.004 1.00 88.88 204 PRO A CA 1
ATOM 1629 C C . PRO A 1 204 ? -29.927 -4.863 23.703 1.00 88.88 204 PRO A C 1
ATOM 1631 O O . PRO A 1 204 ? -29.132 -4.558 22.810 1.00 88.88 204 PRO A O 1
ATOM 1634 N N . PHE A 1 205 ? -31.233 -4.644 23.587 1.00 88.00 205 PHE A N 1
ATOM 1635 C CA . PHE A 1 205 ? -31.840 -4.023 22.413 1.00 88.00 205 PHE A CA 1
ATOM 1636 C C . PHE A 1 205 ? -32.977 -3.080 22.809 1.00 88.00 205 PHE A C 1
ATOM 1638 O O . PHE A 1 205 ? -33.522 -3.162 23.908 1.00 88.00 205 PHE A O 1
ATOM 1645 N N . ARG A 1 206 ? -33.330 -2.176 21.896 1.00 88.00 206 ARG A N 1
ATOM 1646 C CA . ARG A 1 206 ? -34.527 -1.341 21.976 1.00 88.00 206 ARG A CA 1
ATOM 1647 C C . ARG A 1 206 ? -35.201 -1.278 20.615 1.00 88.00 206 ARG A C 1
ATOM 1649 O O . ARG A 1 206 ? -34.523 -1.192 19.589 1.00 88.00 206 ARG A O 1
ATOM 1656 N N . LEU A 1 207 ? -36.525 -1.316 20.619 1.00 86.25 207 LEU A N 1
ATOM 1657 C CA . LEU A 1 207 ? -37.326 -1.204 19.410 1.00 86.25 207 LEU A CA 1
ATOM 1658 C C . LEU A 1 207 ? -37.604 0.273 19.124 1.00 86.25 207 LEU A C 1
ATOM 1660 O O . LEU A 1 207 ? -37.865 1.055 20.039 1.00 86.25 207 LEU A O 1
ATOM 1664 N N . SER A 1 208 ? -37.517 0.669 17.859 1.00 82.38 208 SER A N 1
ATOM 1665 C CA . SER A 1 208 ? -37.819 2.035 17.432 1.00 82.38 208 SER A CA 1
ATOM 1666 C C . SER A 1 208 ? -38.533 2.050 16.091 1.00 82.38 208 SER A C 1
ATOM 1668 O O . SER A 1 208 ? -38.279 1.205 15.232 1.00 82.38 208 SER A O 1
ATOM 1670 N N . HIS A 1 209 ? -39.364 3.064 15.876 1.00 76.06 209 HIS A N 1
ATOM 1671 C CA . HIS A 1 209 ? -39.974 3.306 14.574 1.00 76.06 209 HIS A CA 1
ATOM 1672 C C . HIS A 1 209 ? -38.930 3.727 13.546 1.00 76.06 209 HIS A C 1
ATOM 1674 O O . HIS A 1 209 ? -38.106 4.600 13.819 1.00 76.06 209 HIS A O 1
ATOM 1680 N N . LEU A 1 210 ? -38.997 3.136 12.353 1.00 71.62 210 LEU A N 1
ATOM 1681 C CA . LEU A 1 210 ? -38.391 3.739 11.169 1.00 71.62 210 LEU A CA 1
ATOM 1682 C C . LEU A 1 210 ? -39.419 4.660 10.509 1.00 71.62 210 LEU A C 1
ATOM 1684 O O . LEU A 1 210 ? -40.402 4.185 9.937 1.00 71.62 210 LEU A O 1
ATOM 1688 N N . GLU A 1 211 ? -39.169 5.966 10.544 1.00 60.16 211 GLU A N 1
ATOM 1689 C CA . GLU A 1 211 ? -39.779 6.875 9.578 1.00 60.16 211 GLU A CA 1
ATOM 1690 C C . GLU A 1 211 ? -39.101 6.618 8.229 1.00 60.16 211 GLU A C 1
ATOM 1692 O O . GLU A 1 211 ? -37.922 6.913 8.037 1.00 60.16 211 GLU A O 1
ATOM 1697 N N . MET A 1 212 ? -39.821 5.977 7.308 1.00 54.34 212 MET A N 1
ATOM 1698 C CA . MET A 1 212 ? -39.389 5.940 5.914 1.00 54.34 212 MET A CA 1
ATOM 1699 C C . MET A 1 212 ? -39.670 7.323 5.323 1.00 54.34 212 MET A C 1
ATOM 1701 O O . MET A 1 212 ? -40.832 7.726 5.264 1.00 54.34 212 MET A O 1
ATOM 1705 N N . ALA A 1 213 ? -38.603 8.037 4.961 1.00 44.47 213 ALA A N 1
ATOM 1706 C CA . ALA A 1 213 ? -38.669 9.243 4.139 1.00 44.47 213 ALA A CA 1
ATOM 1707 C C . ALA A 1 213 ? -39.173 8.926 2.723 1.00 44.47 213 ALA A C 1
ATOM 1709 O O . ALA A 1 213 ? -38.894 7.801 2.239 1.00 44.47 213 ALA A O 1
#

Radius of gyration: 30.49 Å; Cα contacts (8 Å, |Δi|>4): 258; chains: 1; bounding box: 78×38×68 Å

Organism: NCBI:txid2727405

Solvent-accessible surface area (backbone atoms only — not comparable to full-atom values): 13245 Å² total; per-residue (Å²): 126,82,93,52,66,78,56,63,79,79,51,91,73,50,74,65,56,49,50,51,53,39,50,51,52,47,51,52,53,21,50,53,50,41,42,74,76,72,47,78,94,53,67,45,77,43,88,86,50,90,70,64,96,45,62,43,62,71,56,51,69,60,42,51,51,40,49,47,68,37,76,50,75,48,87,86,37,54,43,33,43,50,97,88,65,46,77,42,78,64,71,42,78,39,70,43,72,56,96,91,43,79,41,82,29,27,28,37,30,90,81,67,41,43,22,63,61,60,74,86,74,53,76,86,66,81,60,75,92,45,78,87,70,48,39,63,48,91,52,66,43,94,92,71,41,63,68,83,74,84,87,68,81,76,45,36,87,91,53,39,41,78,48,69,45,65,88,53,91,89,51,48,66,44,44,31,80,42,94,76,81,69,42,66,46,27,55,57,46,54,52,51,55,55,55,49,72,72,45,101,58,86,76,37,64,45,58,42,80,46,83,82,128

Foldseek 3Di:
DPPCPPVVVPDVDDPVNQVVQVVVVLLVQLVVVCCVPPNDWDWDFDPVDPPPRDTDTPCVVVSVVSSQPDFDAGPQGTAHADPVRDGADHKAFDWAADPNDIDTFAIAHPQAGAANDDPVVPPPCSDPDDPVRRGTHFHQDPVRDRDDDPPDDAADLVRAAEAEDEDDPPCLQQWDDPVPDQDIDHDVVVVVVVVQVVDPDHHGYGYDYDDDD

Nearest PDB structures (foldseek):
  7lzh-assembly1_D  TM=6.287E-01  e=1.649E-17  Arabidopsis thaliana
  7lzh-assembly1_A  TM=6.256E-01  e=1.875E-17  Arabidopsis thaliana
  7rz4-assembly1_B  TM=4.505E-01  e=1.739E-07  Rattus norvegicus
  6qkz-assembly1_D  TM=4.691E-01  e=2.943E-06  Rattus norvegicus
  4gpa-assembly1_A-2  TM=7.284E-01  e=2.826E-04  Rattus norvegicus

InterPro domains:
  IPR001828 Receptor, ligand binding region [PF01094] (13-98)
  IPR015683 Ionotropic glutamate receptor [PTHR34836] (10-208)
  IPR028082 Periplasmic binding protein-like I [SSF53822] (10-153)

Mean predicted aligned error: 13.79 Å

Secondary structure (DSSP, 8-state):
-GGGTTTTTTS---HHHHHHHHHHHHHHHHHHHHHHHH-S--EEE-TT--SSSPEEETTHHHHHHHHHT--EEETTEEE-B-TTSPBP---EEEEEEETTEEEEEEEEETTTEEESS-GGG--S------TTT---S--PPTTS--SPP-SSPPP-SSS-EEEEEE--TT-TTT-EEETTTTEEESHHHHHHHHHHHTSSS---EEEEEE---